Protein AF-A0A6P0N7H5-F1 (afdb_monomer)

Sequence (181 aa):
LQPANLQPANLQPANLQPANLQPANLQPANLQPANLQPANLHGNLSKTFLVVDDSITERQNLSLILERNGNQVVQAKDGLEAIELLRKSHGVDLIICDLEMPRLNGLELLSLSHQEPALADIPIIMLTSRSQKKYKQLATELGAMAYLTKPYLDEEILATITNVLRMKDELYIAKGIGSRE

Mean predicted aligned error: 12.67 Å

Structure (mmCIF, N/CA/C/O backbone):
data_AF-A0A6P0N7H5-F1
#
_entry.id   AF-A0A6P0N7H5-F1
#
loop_
_atom_site.group_PDB
_atom_site.id
_atom_site.type_symbol
_atom_site.label_atom_id
_atom_site.label_alt_id
_atom_site.label_comp_id
_atom_site.label_asym_id
_atom_site.label_entity_id
_atom_site.label_seq_id
_atom_site.pdbx_PDB_ins_code
_atom_site.Cartn_x
_atom_site.Cartn_y
_atom_site.Cartn_z
_atom_site.occupancy
_atom_site.B_iso_or_equiv
_atom_site.auth_seq_id
_atom_site.auth_comp_id
_atom_site.auth_asym_id
_atom_site.auth_atom_id
_atom_site.pdbx_PDB_model_num
ATOM 1 N N . LEU A 1 1 ? 79.082 -43.792 -39.593 1.00 56.81 1 LEU A N 1
ATOM 2 C 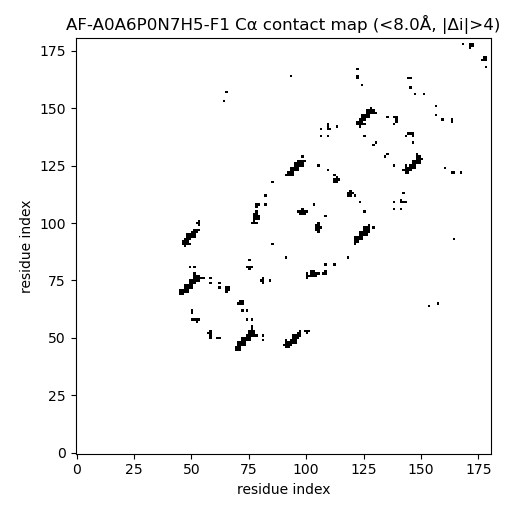CA . LEU A 1 1 ? 78.748 -42.763 -38.583 1.00 56.81 1 LEU A CA 1
ATOM 3 C C . LEU A 1 1 ? 77.888 -43.445 -37.523 1.00 56.81 1 LEU A C 1
ATOM 5 O O . LEU A 1 1 ? 76.824 -43.935 -37.873 1.00 56.81 1 LEU A O 1
ATOM 9 N N . GLN A 1 2 ? 78.402 -43.623 -36.303 1.00 56.12 2 GLN A N 1
ATOM 10 C CA . GLN A 1 2 ? 77.686 -44.296 -35.206 1.00 56.12 2 GLN A CA 1
ATOM 11 C C . GLN A 1 2 ? 76.692 -43.323 -34.542 1.00 56.12 2 GLN A C 1
ATOM 13 O O . GLN A 1 2 ? 77.028 -42.144 -34.420 1.00 56.12 2 GLN A O 1
ATOM 18 N N . PRO A 1 3 ? 75.493 -43.764 -34.116 1.00 58.50 3 PRO A N 1
ATOM 19 C CA . PRO A 1 3 ? 74.550 -42.895 -33.420 1.00 58.50 3 PRO A CA 1
ATOM 20 C C . PRO A 1 3 ? 74.984 -42.656 -31.965 1.00 58.50 3 PRO A C 1
ATOM 22 O O . PRO A 1 3 ? 75.425 -43.573 -31.273 1.00 58.50 3 PRO A O 1
ATOM 25 N N . ALA A 1 4 ? 74.860 -41.406 -31.513 1.00 59.88 4 ALA A N 1
ATOM 26 C CA . ALA A 1 4 ? 75.171 -40.990 -30.151 1.00 59.88 4 ALA A CA 1
ATOM 27 C C . ALA A 1 4 ? 74.158 -41.574 -29.152 1.00 59.88 4 ALA A C 1
ATOM 29 O O . ALA A 1 4 ? 72.948 -41.408 -29.300 1.00 59.88 4 ALA A O 1
ATOM 30 N N . ASN A 1 5 ? 74.677 -42.248 -28.128 1.00 54.34 5 ASN A N 1
ATOM 31 C CA . ASN A 1 5 ? 73.918 -42.806 -27.017 1.00 54.34 5 ASN A CA 1
ATOM 32 C C . ASN A 1 5 ? 73.706 -41.709 -25.957 1.00 54.34 5 ASN A C 1
ATOM 34 O O . ASN A 1 5 ? 74.647 -41.352 -25.250 1.00 54.34 5 ASN A O 1
ATOM 38 N N . LEU A 1 6 ? 72.501 -41.141 -25.871 1.00 63.38 6 LEU A N 1
ATOM 39 C CA . LEU A 1 6 ? 72.141 -40.166 -24.837 1.00 63.38 6 LEU A CA 1
ATOM 40 C C . LEU A 1 6 ? 71.418 -40.896 -23.701 1.00 63.38 6 LEU A C 1
ATOM 42 O O . LEU A 1 6 ? 70.299 -41.372 -23.877 1.00 63.38 6 LEU A O 1
ATOM 46 N N . GLN A 1 7 ? 72.060 -40.996 -22.536 1.00 67.56 7 GLN A N 1
ATOM 47 C CA . GLN A 1 7 ? 71.407 -41.500 -21.328 1.00 67.56 7 GLN A CA 1
ATOM 48 C C . GLN A 1 7 ? 70.478 -40.422 -20.738 1.00 67.56 7 GLN A C 1
ATOM 50 O O . GLN A 1 7 ? 70.854 -39.247 -20.722 1.00 67.56 7 GLN A O 1
ATOM 55 N N . PRO A 1 8 ? 69.283 -40.781 -20.237 1.00 63.47 8 PRO A N 1
ATOM 56 C CA . PRO A 1 8 ? 68.378 -39.817 -19.623 1.00 63.47 8 PRO A CA 1
ATOM 57 C C . PRO A 1 8 ? 68.918 -39.329 -18.271 1.00 63.47 8 PRO A C 1
ATOM 59 O O . PRO A 1 8 ? 69.408 -40.112 -17.457 1.00 63.47 8 PRO A O 1
ATOM 62 N N . ALA A 1 9 ? 68.810 -38.021 -18.027 1.00 63.56 9 ALA A N 1
ATOM 63 C CA . ALA A 1 9 ? 69.182 -37.401 -16.761 1.00 63.56 9 ALA A CA 1
ATOM 64 C C . ALA A 1 9 ? 68.201 -37.801 -15.646 1.00 63.56 9 ALA A C 1
ATOM 66 O O . ALA A 1 9 ? 66.985 -37.680 -15.791 1.00 63.56 9 ALA A O 1
ATOM 67 N N . ASN A 1 10 ? 68.745 -38.258 -14.519 1.00 57.75 10 ASN A N 1
ATOM 68 C CA . ASN A 1 10 ? 67.989 -38.612 -13.324 1.00 57.75 10 ASN A CA 1
ATOM 69 C C . ASN A 1 10 ? 67.642 -37.335 -12.536 1.00 57.75 10 ASN A C 1
ATOM 71 O O . ASN A 1 10 ? 68.510 -36.763 -11.878 1.00 57.75 10 ASN A O 1
ATOM 75 N N . LEU A 1 11 ? 66.396 -36.862 -12.621 1.00 63.56 11 LEU A N 1
ATOM 76 C CA . LEU A 1 11 ? 65.914 -35.715 -11.847 1.00 63.56 11 LEU A CA 1
ATOM 77 C C . LEU A 1 11 ? 65.260 -36.215 -10.555 1.00 63.56 11 LEU A C 1
ATOM 79 O O . LEU A 1 11 ? 64.204 -36.845 -10.591 1.00 63.56 11 LEU A O 1
ATOM 83 N N . GLN A 1 12 ? 65.881 -35.936 -9.409 1.00 67.75 12 GLN A N 1
ATOM 84 C CA . GLN A 1 12 ? 65.255 -36.186 -8.111 1.00 67.75 12 GLN A CA 1
ATOM 85 C C . GLN A 1 12 ? 64.177 -35.122 -7.833 1.00 67.75 12 GLN A C 1
ATOM 87 O O . GLN A 1 12 ? 64.411 -33.942 -8.105 1.00 67.75 12 GLN A O 1
ATOM 92 N N . PRO A 1 13 ? 63.005 -35.496 -7.288 1.00 64.56 13 PRO A N 1
ATOM 93 C CA . PRO A 1 13 ? 61.969 -34.531 -6.948 1.00 64.56 13 PRO A CA 1
ATOM 94 C C . PRO A 1 13 ? 62.427 -33.624 -5.798 1.00 64.56 13 PRO A C 1
ATOM 96 O O . PRO A 1 13 ? 62.955 -34.089 -4.787 1.00 64.56 13 PRO A O 1
ATOM 99 N N . ALA A 1 14 ? 62.213 -32.317 -5.955 1.00 65.06 14 ALA A N 1
ATOM 100 C CA . ALA A 1 14 ? 62.490 -31.334 -4.917 1.00 65.06 14 ALA A CA 1
ATOM 101 C C . ALA A 1 14 ? 61.537 -31.533 -3.727 1.00 65.06 14 ALA A C 1
ATOM 103 O O . ALA A 1 14 ? 60.316 -31.550 -3.884 1.00 65.06 14 ALA A O 1
ATOM 104 N N . ASN A 1 15 ? 62.105 -31.671 -2.530 1.00 59.47 15 ASN A N 1
ATOM 105 C CA . ASN A 1 15 ? 61.357 -31.788 -1.284 1.00 59.47 15 ASN A CA 1
ATOM 106 C C . ASN A 1 15 ? 60.857 -30.399 -0.848 1.00 59.47 15 ASN A C 1
ATOM 108 O O . ASN A 1 15 ? 61.619 -29.616 -0.281 1.00 59.47 15 ASN A O 1
ATOM 112 N N . LEU A 1 16 ? 59.596 -30.073 -1.139 1.00 62.84 16 LEU A N 1
ATOM 113 C CA . LEU A 1 16 ? 58.964 -28.828 -0.698 1.00 62.84 16 LEU A CA 1
ATOM 114 C C . LEU A 1 16 ? 58.241 -29.071 0.630 1.00 62.84 16 LEU A C 1
ATOM 116 O O . LEU A 1 16 ? 57.227 -29.765 0.675 1.00 62.84 16 LEU A O 1
ATOM 120 N N . GLN A 1 17 ? 58.759 -28.500 1.719 1.00 68.62 17 GLN A N 1
ATOM 121 C CA . GLN A 1 17 ? 58.051 -28.497 2.999 1.00 68.62 17 GLN A CA 1
ATOM 122 C C . GLN A 1 17 ? 56.881 -27.496 2.951 1.00 68.62 17 GLN A C 1
ATOM 124 O O . GLN A 1 17 ? 57.055 -26.391 2.429 1.00 68.62 17 GLN A O 1
ATOM 129 N N . PRO A 1 18 ? 55.695 -27.839 3.484 1.00 65.25 18 PRO A N 1
ATOM 130 C CA . PRO A 1 18 ? 54.567 -26.918 3.513 1.00 65.25 18 PRO A CA 1
ATOM 131 C C . PRO A 1 18 ? 54.855 -25.725 4.432 1.00 65.25 18 PRO A C 1
ATOM 133 O O . PRO A 1 18 ? 55.341 -25.882 5.553 1.00 65.25 18 PRO A O 1
ATOM 136 N N . ALA A 1 19 ? 54.541 -24.523 3.949 1.00 64.81 19 ALA A N 1
ATOM 137 C CA . ALA A 1 19 ? 54.655 -23.298 4.727 1.00 64.81 19 ALA A CA 1
ATOM 138 C C . ALA A 1 19 ? 53.664 -23.319 5.903 1.00 64.81 19 ALA A C 1
ATOM 140 O O . ALA A 1 19 ? 52.464 -23.521 5.720 1.00 64.81 19 ALA A O 1
ATOM 141 N N . ASN A 1 20 ? 54.175 -23.096 7.113 1.00 59.53 20 ASN A N 1
ATOM 142 C CA . ASN A 1 20 ? 53.374 -23.012 8.328 1.00 59.53 20 ASN A CA 1
ATOM 143 C C . ASN A 1 20 ? 52.672 -21.644 8.399 1.00 59.53 20 ASN A C 1
ATOM 145 O O . ASN A 1 20 ? 53.273 -20.659 8.827 1.00 59.53 20 ASN A O 1
ATOM 149 N N . LEU A 1 21 ? 51.419 -21.568 7.948 1.00 62.16 21 LEU A N 1
ATOM 150 C CA . LEU A 1 21 ? 50.598 -20.361 8.055 1.00 62.16 21 LEU A CA 1
ATOM 151 C C . LEU A 1 21 ? 49.847 -20.378 9.391 1.00 62.16 21 LEU A C 1
ATOM 153 O O . LEU A 1 21 ? 48.916 -21.159 9.580 1.00 62.16 21 LEU A O 1
ATOM 157 N N . GLN A 1 22 ? 50.252 -19.518 10.327 1.00 69.38 22 GLN A N 1
ATOM 158 C CA . GLN A 1 22 ? 49.500 -19.313 11.565 1.00 69.38 22 GLN A CA 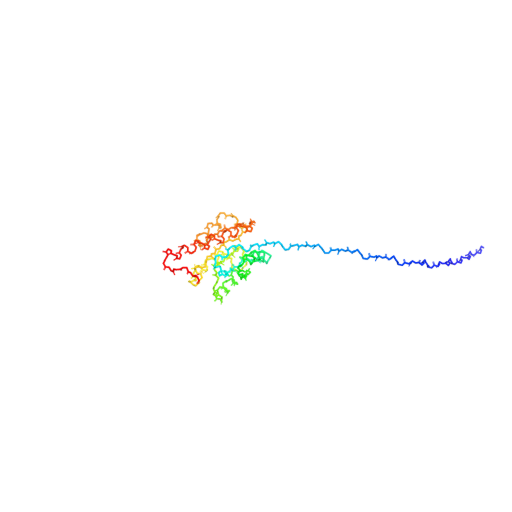1
ATOM 159 C C . GLN A 1 22 ? 48.214 -18.514 11.277 1.00 69.38 22 GLN A C 1
ATOM 161 O O . GLN A 1 22 ? 48.266 -17.549 10.510 1.00 69.38 22 GLN A O 1
ATOM 166 N N . PRO A 1 23 ? 47.062 -18.865 11.882 1.00 64.12 23 PRO A N 1
ATOM 167 C CA . PRO A 1 23 ? 45.832 -18.097 11.720 1.00 64.12 23 PRO A CA 1
ATOM 168 C C . PRO A 1 23 ? 45.991 -16.685 12.290 1.00 64.12 23 PRO A C 1
ATOM 170 O O . PRO A 1 23 ? 46.454 -16.510 13.418 1.00 64.12 23 PRO A O 1
ATOM 173 N N . ALA A 1 24 ? 45.567 -15.674 11.531 1.00 64.19 24 ALA A N 1
ATOM 174 C CA . ALA A 1 24 ? 45.459 -14.315 12.043 1.00 64.19 24 ALA A CA 1
ATOM 175 C C . ALA A 1 24 ? 44.397 -14.271 13.154 1.00 64.19 24 ALA A C 1
ATOM 177 O O . ALA A 1 24 ? 43.237 -14.621 12.935 1.00 64.19 24 ALA A O 1
ATOM 178 N N . ASN A 1 25 ? 44.798 -13.846 14.352 1.00 55.97 25 ASN A N 1
ATOM 179 C CA . ASN A 1 25 ? 43.898 -13.666 15.485 1.00 55.97 25 ASN A CA 1
ATOM 180 C C . ASN A 1 25 ? 43.060 -12.392 15.283 1.00 55.97 25 ASN A C 1
ATOM 182 O O . ASN A 1 25 ? 43.474 -11.300 15.674 1.00 55.97 25 ASN A O 1
ATOM 186 N N . LEU A 1 26 ? 41.906 -12.517 14.628 1.00 61.44 26 LEU A N 1
ATOM 187 C CA . LEU A 1 26 ? 40.952 -11.422 14.474 1.00 61.44 26 LEU A CA 1
ATOM 188 C C . LEU A 1 26 ? 40.074 -11.358 15.727 1.00 61.44 26 LEU A C 1
ATOM 190 O O . LEU A 1 26 ? 39.200 -12.201 15.928 1.00 61.44 26 LEU A O 1
ATOM 194 N N . GLN A 1 27 ? 40.315 -10.367 16.585 1.00 68.19 27 GLN A N 1
ATOM 195 C CA . GLN A 1 27 ? 39.417 -10.091 17.704 1.00 68.19 27 GLN A CA 1
ATOM 196 C C . GLN A 1 27 ? 38.055 -9.615 17.164 1.00 68.19 27 GLN A C 1
ATOM 198 O O . GLN A 1 27 ? 38.030 -8.798 16.239 1.00 68.19 27 GLN A O 1
ATOM 203 N N . PRO A 1 28 ? 36.922 -10.085 17.718 1.00 62.25 28 PRO A N 1
ATOM 204 C CA . PRO A 1 28 ? 35.616 -9.585 17.320 1.00 62.25 28 PRO A CA 1
ATOM 205 C C . PRO A 1 28 ? 35.520 -8.090 17.632 1.00 62.25 28 PRO A C 1
ATOM 207 O O . PRO A 1 28 ? 35.807 -7.661 18.751 1.00 62.25 28 PRO A O 1
ATOM 210 N N . ALA A 1 29 ? 35.100 -7.295 16.648 1.00 60.50 29 ALA A N 1
ATOM 211 C CA . ALA A 1 29 ? 34.763 -5.900 16.878 1.00 60.50 29 ALA A CA 1
ATOM 212 C C . ALA A 1 29 ? 33.614 -5.840 17.896 1.00 60.50 29 ALA A C 1
ATOM 214 O O . ALA A 1 29 ? 32.537 -6.390 17.664 1.00 60.50 29 ALA A O 1
ATOM 215 N N . ASN A 1 30 ? 33.856 -5.192 19.035 1.00 52.84 30 ASN A N 1
ATOM 216 C CA . ASN A 1 30 ? 32.842 -4.957 20.054 1.00 52.84 30 ASN A CA 1
ATOM 217 C C . ASN A 1 30 ? 31.862 -3.889 19.548 1.00 52.84 30 ASN A C 1
ATOM 219 O O . ASN A 1 30 ? 32.025 -2.699 19.818 1.00 52.84 30 ASN A O 1
ATOM 223 N N . LEU A 1 31 ? 30.880 -4.306 18.752 1.00 60.59 31 LEU A N 1
ATOM 224 C CA . LEU A 1 31 ? 29.774 -3.452 18.343 1.00 60.59 31 LEU A CA 1
ATOM 225 C C . LEU A 1 31 ? 28.822 -3.331 19.534 1.00 60.59 31 LEU A C 1
ATOM 227 O O . LEU A 1 31 ? 28.031 -4.233 19.807 1.00 60.59 31 LEU A O 1
ATOM 231 N N . GLN A 1 32 ? 28.926 -2.226 20.273 1.00 61.16 32 GLN A N 1
ATOM 232 C CA . GLN A 1 32 ? 27.915 -1.880 21.265 1.00 61.16 32 GLN A CA 1
ATOM 233 C C . GLN A 1 32 ? 26.561 -1.747 20.548 1.00 61.16 32 GLN A C 1
ATOM 235 O O . GLN A 1 32 ? 26.505 -1.089 19.504 1.00 61.16 32 GLN A O 1
ATOM 240 N N . PRO A 1 33 ? 25.472 -2.344 21.066 1.00 58.69 33 PRO A N 1
ATOM 241 C CA . PRO A 1 33 ? 24.147 -2.103 20.521 1.00 58.69 33 PRO A CA 1
ATOM 242 C C . PRO A 1 33 ? 23.880 -0.600 20.554 1.00 58.69 33 PRO A C 1
ATOM 244 O O . PRO A 1 33 ? 23.996 0.027 21.610 1.00 58.69 33 PRO A O 1
ATOM 247 N N . ALA A 1 34 ? 23.545 -0.014 19.404 1.00 56.28 34 ALA A N 1
ATOM 248 C CA . ALA A 1 34 ? 23.022 1.341 19.377 1.00 56.28 34 ALA A CA 1
ATOM 249 C C . ALA A 1 34 ? 21.805 1.374 20.309 1.00 56.28 34 ALA A C 1
ATOM 251 O O . ALA A 1 34 ? 20.861 0.602 20.133 1.00 56.28 34 ALA A O 1
ATOM 252 N N . ASN A 1 35 ? 21.864 2.220 21.336 1.00 46.19 35 ASN A N 1
ATOM 253 C CA . ASN A 1 35 ? 20.777 2.423 22.281 1.00 46.19 35 ASN A CA 1
ATOM 254 C C . ASN A 1 35 ? 19.635 3.148 21.556 1.00 46.19 35 ASN A C 1
ATOM 256 O O . ASN A 1 35 ? 19.517 4.371 21.627 1.00 46.19 35 ASN A O 1
ATOM 260 N N . LEU A 1 36 ? 18.842 2.398 20.794 1.00 59.22 36 LEU A N 1
ATOM 261 C CA . LEU A 1 36 ? 17.595 2.880 20.224 1.00 59.22 36 LEU A CA 1
ATOM 262 C C . LEU A 1 36 ? 16.615 3.012 21.387 1.00 59.22 36 LEU A C 1
ATOM 264 O O . LEU A 1 36 ? 16.011 2.034 21.825 1.00 59.22 36 LEU A O 1
ATOM 268 N N . GLN A 1 37 ? 16.512 4.220 21.937 1.00 52.12 37 GLN A N 1
ATOM 269 C CA . GLN A 1 37 ? 15.445 4.530 22.877 1.00 52.12 37 GLN A CA 1
ATOM 270 C C . GLN A 1 37 ? 14.109 4.278 22.163 1.00 52.12 37 GLN A C 1
ATOM 272 O O . GLN A 1 37 ? 13.929 4.790 21.054 1.00 52.12 37 GLN A O 1
ATOM 277 N N . PRO A 1 38 ? 13.178 3.497 22.740 1.00 49.81 38 PRO A N 1
ATOM 278 C CA . PRO A 1 38 ? 11.852 3.371 22.163 1.00 49.81 38 PRO A CA 1
ATOM 279 C C . PRO A 1 38 ? 11.226 4.765 22.147 1.00 49.81 38 PRO A C 1
ATOM 281 O O . PRO A 1 38 ? 11.051 5.389 23.195 1.00 49.81 38 PRO A O 1
ATOM 284 N N . ALA A 1 39 ? 10.940 5.276 20.949 1.00 51.62 39 ALA A N 1
ATOM 285 C CA . ALA A 1 39 ? 10.169 6.497 20.794 1.00 51.62 39 ALA A CA 1
ATOM 286 C C . ALA A 1 39 ? 8.861 6.322 21.574 1.00 51.62 39 ALA A C 1
ATOM 288 O O . ALA A 1 39 ? 8.176 5.315 21.409 1.00 51.62 39 ALA A O 1
ATOM 289 N N . ASN A 1 40 ? 8.579 7.270 22.469 1.00 39.59 40 ASN A N 1
ATOM 290 C CA . ASN A 1 40 ? 7.454 7.270 23.401 1.00 39.59 40 ASN A CA 1
ATOM 291 C C . ASN A 1 40 ? 6.160 6.721 22.773 1.00 39.59 40 ASN A C 1
ATOM 293 O O . ASN A 1 40 ? 5.451 7.429 22.058 1.00 39.59 40 ASN A O 1
ATOM 297 N N . LEU A 1 41 ? 5.848 5.461 23.087 1.00 49.41 41 LEU A N 1
ATOM 298 C CA . LEU A 1 41 ? 4.605 4.791 22.728 1.00 49.41 41 LEU A CA 1
ATOM 299 C C . LEU A 1 41 ? 3.491 5.318 23.635 1.00 49.41 41 LEU A C 1
ATOM 301 O O . LEU A 1 41 ? 3.179 4.730 24.670 1.00 49.41 41 LEU A O 1
ATOM 305 N N . HIS A 1 42 ? 2.869 6.426 23.244 1.00 41.78 42 HIS A N 1
ATOM 306 C CA . HIS A 1 42 ? 1.518 6.718 23.707 1.00 41.78 42 HIS A CA 1
ATOM 307 C C . HIS A 1 42 ? 0.579 5.669 23.080 1.00 41.78 42 HIS A C 1
ATOM 309 O O . HIS A 1 42 ? 0.130 5.831 21.954 1.00 41.78 42 HIS A O 1
ATOM 315 N N . GLY A 1 43 ? 0.364 4.549 23.781 1.00 44.34 43 GLY A N 1
ATOM 316 C CA . GLY A 1 43 ? -0.770 3.633 23.577 1.00 44.34 43 GLY A CA 1
ATOM 317 C C . GLY A 1 43 ? -0.897 2.914 22.225 1.00 44.34 43 GLY A C 1
ATOM 318 O O . GLY A 1 43 ? -2.015 2.636 21.808 1.00 44.34 43 GLY A O 1
ATOM 319 N N . ASN A 1 44 ? 0.194 2.621 21.512 1.00 50.06 44 ASN A N 1
ATOM 320 C CA . ASN A 1 44 ? 0.093 2.168 20.121 1.00 50.06 44 ASN A CA 1
ATOM 321 C C . ASN A 1 44 ? -0.243 0.665 20.004 1.00 50.06 44 ASN A C 1
ATOM 323 O O . ASN A 1 44 ? 0.641 -0.191 20.081 1.00 50.06 44 ASN A O 1
ATOM 327 N N . LEU A 1 45 ? -1.520 0.338 19.804 1.00 62.34 45 LEU A N 1
ATOM 328 C CA . LEU A 1 45 ? -1.917 -0.930 19.188 1.00 62.34 45 LEU A CA 1
ATOM 329 C C . LEU A 1 45 ? -1.220 -1.036 17.824 1.00 62.34 45 LEU A C 1
ATOM 331 O O . LEU A 1 45 ? -1.320 -0.117 17.014 1.00 62.34 45 LEU A O 1
ATOM 335 N N . SER A 1 46 ? -0.509 -2.137 17.564 1.00 83.88 46 SER A N 1
ATOM 336 C CA . SER A 1 46 ? 0.160 -2.352 16.275 1.00 83.88 46 SER A CA 1
ATOM 337 C C . SER A 1 46 ? -0.848 -2.209 15.128 1.00 83.88 46 SER A C 1
ATOM 339 O O . SER A 1 46 ? -1.808 -2.982 15.073 1.00 83.88 46 SER A O 1
ATOM 341 N N . LYS A 1 47 ? -0.631 -1.250 14.223 1.00 93.94 47 LYS A N 1
ATOM 342 C CA . LYS A 1 47 ? -1.464 -1.070 13.028 1.00 93.94 47 LYS A CA 1
ATOM 343 C C . LYS A 1 47 ? -1.108 -2.107 11.970 1.00 93.94 4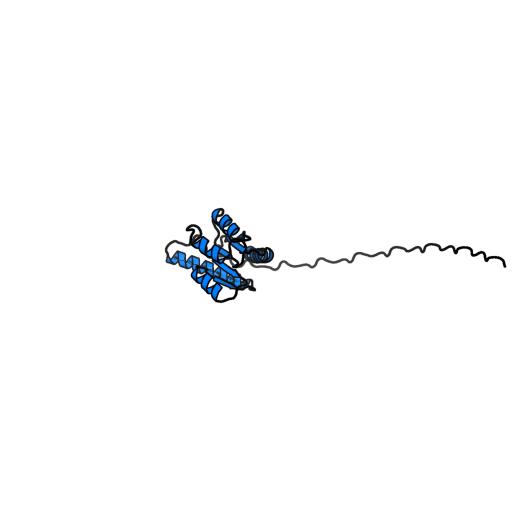7 LYS A C 1
ATOM 345 O O . LYS A 1 47 ? 0.047 -2.526 11.882 1.00 93.94 47 LYS A O 1
ATOM 350 N N . THR A 1 48 ? -2.084 -2.510 11.165 1.00 96.25 48 THR A N 1
ATOM 351 C CA . THR A 1 48 ? -1.890 -3.454 10.058 1.00 96.25 48 THR A CA 1
ATOM 352 C C . THR A 1 48 ? -1.983 -2.729 8.725 1.00 96.25 48 THR A C 1
ATOM 354 O O . THR A 1 48 ? -3.027 -2.178 8.378 1.00 96.25 48 THR A O 1
ATOM 357 N N . PHE A 1 49 ? -0.905 -2.751 7.947 1.00 97.75 49 PHE A N 1
ATOM 358 C CA . PHE A 1 49 ? -0.840 -2.131 6.627 1.00 97.75 49 PHE A CA 1
ATOM 359 C C . PHE A 1 49 ? -0.833 -3.186 5.526 1.00 97.75 49 PHE A C 1
ATOM 361 O O . PHE A 1 49 ? -0.171 -4.214 5.647 1.00 97.75 49 PHE A O 1
ATOM 368 N N . LEU A 1 50 ? -1.548 -2.922 4.435 1.00 98.44 50 LEU A N 1
ATOM 369 C CA . LEU A 1 50 ? -1.477 -3.729 3.221 1.00 98.44 50 LEU A CA 1
ATOM 370 C C . LEU A 1 50 ? -0.590 -3.021 2.195 1.00 98.44 50 LEU A C 1
ATOM 372 O O . LEU A 1 50 ? -0.928 -1.930 1.740 1.00 98.44 50 LEU A O 1
ATOM 376 N N . VAL A 1 51 ? 0.519 -3.651 1.815 1.00 98.69 51 VAL A N 1
ATOM 377 C CA . VAL A 1 51 ? 1.405 -3.172 0.749 1.00 98.69 51 VAL A CA 1
ATOM 378 C C . VAL A 1 51 ? 1.114 -3.939 -0.536 1.00 98.69 51 VAL A C 1
ATOM 380 O O . VAL A 1 51 ? 1.236 -5.166 -0.573 1.00 98.69 51 VAL A O 1
ATOM 383 N N . VAL A 1 52 ? 0.754 -3.210 -1.591 1.00 98.75 52 VAL A N 1
ATOM 384 C CA . VAL A 1 52 ? 0.392 -3.755 -2.903 1.00 98.75 52 VAL A CA 1
ATOM 385 C C . VAL A 1 52 ? 1.339 -3.198 -3.958 1.00 98.75 52 VAL A C 1
ATOM 387 O O . VAL A 1 52 ? 1.318 -2.005 -4.241 1.00 98.75 52 VAL A O 1
ATOM 390 N N . ASP A 1 53 ? 2.192 -4.049 -4.513 1.00 98.56 53 ASP A N 1
ATOM 391 C CA . ASP A 1 53 ? 3.202 -3.666 -5.509 1.00 98.56 53 ASP A CA 1
ATOM 392 C C . ASP A 1 53 ? 3.627 -4.931 -6.268 1.00 98.56 53 ASP A C 1
ATOM 394 O O . ASP A 1 53 ? 3.750 -5.984 -5.640 1.00 98.56 53 ASP A O 1
ATOM 398 N N . ASP A 1 54 ? 3.825 -4.888 -7.585 1.00 98.25 54 ASP A N 1
ATOM 399 C CA . ASP A 1 54 ? 4.193 -6.068 -8.381 1.00 98.25 54 ASP A CA 1
ATOM 400 C C . ASP A 1 54 ? 5.693 -6.399 -8.312 1.00 98.25 54 ASP A C 1
ATOM 402 O O . ASP A 1 54 ? 6.090 -7.564 -8.457 1.00 98.25 54 ASP A O 1
ATOM 406 N N . SER A 1 55 ? 6.524 -5.416 -7.964 1.00 98.25 55 SER A N 1
ATOM 407 C CA . SER A 1 55 ? 7.940 -5.591 -7.683 1.00 98.25 55 SER A CA 1
ATOM 408 C C . SER A 1 55 ? 8.146 -6.215 -6.306 1.00 98.25 55 SER A C 1
ATOM 410 O O . SER A 1 55 ? 7.960 -5.597 -5.258 1.00 98.25 55 SER A O 1
ATOM 412 N N . ILE A 1 56 ? 8.619 -7.465 -6.291 1.00 97.94 56 ILE A N 1
ATOM 413 C CA . ILE A 1 56 ? 8.942 -8.189 -5.050 1.00 97.94 56 ILE A CA 1
ATOM 414 C C . ILE A 1 56 ? 9.932 -7.388 -4.193 1.00 97.94 56 ILE A C 1
ATOM 416 O O . ILE A 1 56 ? 9.764 -7.303 -2.979 1.00 97.94 56 ILE A O 1
ATOM 420 N N . THR A 1 57 ? 10.948 -6.789 -4.819 1.00 98.00 57 THR A N 1
ATOM 421 C CA . THR A 1 57 ? 11.991 -6.035 -4.117 1.00 98.00 57 THR A CA 1
ATOM 422 C C . THR A 1 57 ? 11.444 -4.759 -3.482 1.00 98.00 57 THR A C 1
ATOM 424 O O . THR A 1 57 ? 11.736 -4.500 -2.316 1.00 98.00 57 THR A O 1
ATOM 427 N N . GLU A 1 58 ? 10.631 -3.979 -4.202 1.00 97.69 58 GLU A N 1
ATOM 428 C CA . GLU A 1 58 ? 10.049 -2.746 -3.649 1.00 97.69 58 GLU A CA 1
ATOM 429 C C . GLU A 1 58 ? 9.030 -3.059 -2.550 1.00 97.69 58 GLU A C 1
ATOM 431 O O . GLU A 1 58 ? 9.079 -2.457 -1.474 1.00 97.69 58 GLU A O 1
ATOM 436 N N . ARG A 1 59 ? 8.187 -4.079 -2.766 1.00 98.38 59 ARG A N 1
ATOM 437 C CA . ARG A 1 59 ? 7.224 -4.565 -1.772 1.00 98.38 59 ARG A CA 1
ATOM 438 C C . ARG A 1 59 ? 7.901 -4.995 -0.470 1.00 98.38 59 ARG A C 1
ATOM 440 O O . ARG A 1 59 ? 7.457 -4.606 0.611 1.00 98.38 59 ARG A O 1
ATOM 447 N N . GLN A 1 60 ? 8.992 -5.760 -0.556 1.00 98.31 60 GLN A N 1
ATOM 448 C CA . GLN A 1 60 ? 9.761 -6.202 0.613 1.00 98.31 60 GLN A CA 1
ATOM 449 C C . GLN A 1 60 ? 10.473 -5.044 1.314 1.00 98.31 60 GLN A C 1
ATOM 451 O O . GLN A 1 60 ? 10.463 -4.986 2.542 1.00 98.31 60 GLN A O 1
ATOM 456 N N . ASN A 1 61 ? 11.062 -4.115 0.556 1.00 98.00 61 ASN A N 1
ATOM 457 C CA . ASN A 1 61 ? 11.736 -2.953 1.128 1.00 98.00 61 ASN A CA 1
ATOM 458 C C . ASN A 1 61 ? 10.763 -2.083 1.935 1.00 98.00 61 ASN A C 1
ATOM 460 O O . ASN A 1 61 ? 11.029 -1.771 3.094 1.00 98.00 61 ASN A O 1
ATOM 464 N N . LEU A 1 62 ? 9.607 -1.748 1.354 1.00 98.25 62 LEU A N 1
ATOM 465 C CA . LEU A 1 62 ? 8.582 -0.985 2.057 1.00 98.25 62 LEU A CA 1
ATOM 466 C C . LEU A 1 62 ? 8.058 -1.743 3.283 1.00 98.25 62 LEU A C 1
ATOM 468 O O . LEU A 1 62 ? 7.927 -1.148 4.349 1.00 98.25 62 LEU A O 1
ATOM 472 N N . SER A 1 63 ? 7.825 -3.053 3.168 1.00 98.12 63 SER A N 1
ATOM 473 C CA . SER A 1 63 ? 7.394 -3.870 4.311 1.00 98.12 63 SER A CA 1
ATOM 474 C C . SER A 1 63 ? 8.393 -3.791 5.468 1.00 98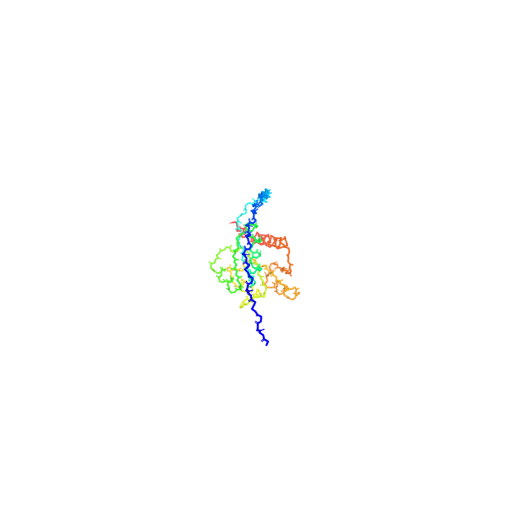.12 63 SER A C 1
ATOM 476 O O . SER A 1 63 ? 7.995 -3.515 6.596 1.00 98.12 63 SER A O 1
ATOM 478 N N . LEU A 1 64 ? 9.695 -3.911 5.185 1.00 98.00 64 LEU A N 1
ATOM 479 C CA . LEU A 1 64 ? 10.748 -3.821 6.199 1.00 98.00 64 LEU A CA 1
ATOM 480 C C . LEU A 1 64 ? 10.777 -2.453 6.897 1.00 98.00 64 LEU A C 1
ATOM 482 O O . LEU A 1 64 ? 10.968 -2.389 8.113 1.00 98.00 64 LEU A O 1
ATOM 486 N N . ILE A 1 65 ? 10.597 -1.362 6.146 1.00 97.19 65 ILE A N 1
ATOM 487 C CA . ILE A 1 65 ? 10.519 -0.006 6.709 1.00 97.19 65 ILE A CA 1
ATOM 488 C C . ILE A 1 65 ? 9.346 0.077 7.694 1.00 97.19 65 ILE A C 1
ATOM 490 O O . ILE A 1 65 ? 9.515 0.543 8.820 1.00 97.19 65 ILE A O 1
ATOM 494 N N . LEU A 1 66 ? 8.167 -0.411 7.307 1.00 97.06 66 LEU A N 1
ATOM 495 C CA . LEU A 1 66 ? 6.953 -0.331 8.122 1.00 97.06 66 LEU A CA 1
ATOM 496 C C . LEU A 1 66 ? 7.017 -1.234 9.364 1.00 97.06 66 LEU A C 1
ATOM 498 O O . LEU A 1 66 ? 6.650 -0.793 10.456 1.00 97.06 66 LEU A O 1
ATOM 502 N N . GLU A 1 67 ? 7.535 -2.455 9.223 1.00 96.56 67 GLU A N 1
ATOM 503 C CA . GLU A 1 67 ? 7.716 -3.418 10.318 1.00 96.56 67 GLU A CA 1
ATOM 504 C C . GLU A 1 67 ? 8.713 -2.912 11.367 1.00 96.56 67 GLU A C 1
ATOM 506 O O . GLU A 1 67 ? 8.448 -2.986 12.568 1.00 96.56 67 GLU A O 1
ATOM 511 N N . ARG A 1 68 ? 9.832 -2.309 10.940 1.00 95.31 68 ARG A N 1
ATOM 512 C CA . ARG A 1 68 ? 10.804 -1.671 11.852 1.00 95.31 68 ARG A CA 1
ATOM 513 C C . ARG A 1 68 ? 10.206 -0.524 12.664 1.00 95.31 68 ARG A C 1
ATOM 515 O O . ARG A 1 68 ? 10.725 -0.207 13.730 1.00 95.31 68 ARG A O 1
ATOM 522 N N . ASN A 1 69 ? 9.117 0.065 12.178 1.00 93.31 69 ASN A N 1
ATOM 523 C CA . ASN A 1 69 ? 8.355 1.104 12.864 1.00 93.31 69 ASN A CA 1
ATOM 524 C C . ASN A 1 69 ? 7.168 0.541 13.676 1.00 93.31 69 ASN A C 1
ATOM 526 O O . ASN A 1 69 ? 6.270 1.292 14.049 1.00 93.31 69 ASN A O 1
ATOM 530 N N . GLY A 1 70 ? 7.161 -0.766 13.972 1.00 93.19 70 GLY A N 1
ATOM 531 C CA . GLY A 1 70 ? 6.214 -1.396 14.899 1.00 93.19 70 GLY A CA 1
ATOM 532 C C . GLY A 1 70 ? 4.857 -1.773 14.297 1.00 93.19 70 GLY A C 1
ATOM 533 O O . GLY A 1 70 ? 3.917 -2.034 15.047 1.00 93.19 70 GLY A O 1
ATOM 534 N N . ASN A 1 71 ? 4.742 -1.800 12.967 1.00 95.06 71 ASN A N 1
ATOM 535 C CA . ASN A 1 71 ? 3.502 -2.139 12.264 1.00 95.06 71 ASN A CA 1
ATOM 536 C C . ASN A 1 71 ? 3.504 -3.597 11.794 1.00 95.06 71 ASN A C 1
ATOM 538 O O . ASN A 1 71 ? 4.554 -4.181 11.534 1.00 95.06 71 ASN A O 1
ATOM 542 N N . GLN A 1 72 ? 2.316 -4.172 11.637 1.00 95.94 72 GLN A N 1
ATOM 543 C CA . GLN A 1 72 ? 2.127 -5.429 10.923 1.00 95.94 72 GLN A CA 1
ATOM 544 C C . GLN A 1 72 ? 1.953 -5.136 9.434 1.00 95.94 72 GLN A C 1
ATOM 546 O O . GLN A 1 72 ? 1.275 -4.174 9.068 1.00 95.94 72 GLN A O 1
ATOM 551 N N . VAL A 1 73 ? 2.539 -5.965 8.569 1.00 97.06 73 VAL A N 1
ATOM 552 C CA . VAL A 1 73 ? 2.434 -5.785 7.120 1.00 97.06 73 VAL A CA 1
ATOM 553 C C . VAL A 1 73 ? 1.894 -7.041 6.457 1.00 97.06 73 VAL A C 1
ATOM 555 O O . VAL A 1 73 ? 2.443 -8.133 6.582 1.00 97.06 73 VAL A O 1
ATOM 558 N N . VAL A 1 74 ? 0.815 -6.864 5.705 1.00 97.88 74 VAL A N 1
ATOM 559 C CA . VAL A 1 74 ? 0.305 -7.834 4.741 1.00 97.88 74 VAL A CA 1
ATOM 560 C C . VAL A 1 74 ? 0.790 -7.401 3.360 1.00 97.88 74 VAL A C 1
ATOM 562 O O . VAL A 1 74 ? 0.789 -6.215 3.040 1.00 97.88 74 VAL A O 1
ATOM 565 N N . GLN A 1 75 ? 1.216 -8.351 2.533 1.00 98.38 75 GLN A N 1
ATOM 566 C CA . GLN A 1 75 ? 1.737 -8.073 1.196 1.00 98.38 75 GLN A CA 1
ATOM 567 C C . GLN A 1 75 ? 0.837 -8.686 0.125 1.00 98.38 75 GLN A C 1
ATOM 569 O O . GLN A 1 75 ? 0.390 -9.822 0.270 1.00 98.38 75 GLN A O 1
ATOM 574 N N . ALA A 1 76 ? 0.638 -7.957 -0.970 1.00 98.44 76 ALA A N 1
ATOM 575 C CA . ALA A 1 76 ? -0.028 -8.425 -2.179 1.00 98.44 76 ALA A CA 1
ATOM 576 C C . ALA A 1 76 ? 0.787 -8.029 -3.416 1.00 98.44 76 ALA A C 1
ATOM 578 O O . ALA A 1 76 ? 1.361 -6.943 -3.471 1.00 98.44 76 ALA A O 1
ATOM 579 N N . LYS A 1 77 ? 0.849 -8.906 -4.416 1.00 98.31 77 LYS A N 1
ATOM 580 C CA . LYS A 1 77 ? 1.618 -8.681 -5.649 1.00 98.31 77 LYS A CA 1
ATOM 581 C C . LYS A 1 77 ? 0.849 -7.976 -6.758 1.00 98.31 77 LYS A C 1
ATOM 583 O O . LYS A 1 77 ? 1.433 -7.615 -7.769 1.00 98.31 77 LYS A O 1
ATOM 588 N N . ASP A 1 78 ? -0.462 -7.872 -6.616 1.00 98.62 78 ASP A N 1
ATOM 589 C CA . ASP A 1 78 ? -1.342 -7.196 -7.556 1.00 98.62 78 ASP A CA 1
ATOM 590 C C . ASP A 1 78 ? -2.665 -6.850 -6.868 1.00 98.62 78 ASP A C 1
ATOM 592 O O . ASP A 1 78 ? -2.950 -7.302 -5.751 1.00 98.62 78 ASP A O 1
ATOM 596 N N . GLY A 1 79 ? -3.500 -6.058 -7.540 1.00 98.12 79 GLY A N 1
ATOM 597 C CA . GLY A 1 79 ? -4.778 -5.646 -6.980 1.00 98.12 79 GLY A CA 1
ATOM 598 C C . GLY A 1 79 ? -5.768 -6.802 -6.758 1.00 98.12 79 GLY A C 1
ATOM 599 O O . GLY A 1 79 ? -6.612 -6.708 -5.869 1.00 98.12 79 GLY A O 1
ATOM 600 N N . LEU A 1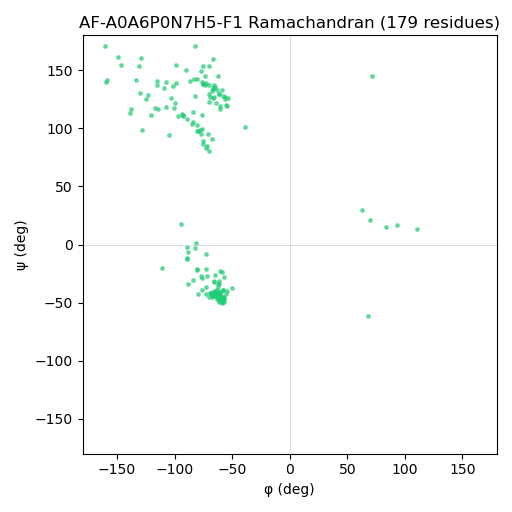 80 ? -5.685 -7.910 -7.508 1.00 97.94 80 LEU A N 1
ATOM 601 C CA . LEU A 1 80 ? -6.602 -9.039 -7.301 1.00 97.94 80 LEU A CA 1
ATOM 602 C C . LEU A 1 80 ? -6.272 -9.789 -6.009 1.00 97.94 80 LEU A C 1
ATOM 604 O O . LEU A 1 80 ? -7.185 -10.120 -5.254 1.00 97.94 80 LEU A O 1
ATOM 608 N N . GLU A 1 81 ? -4.987 -10.024 -5.738 1.00 98.12 81 GLU A N 1
ATOM 609 C CA . GLU A 1 81 ? -4.544 -10.586 -4.457 1.00 98.12 81 GLU A CA 1
ATOM 610 C C . GLU A 1 81 ? -4.881 -9.645 -3.291 1.00 98.12 81 GLU A C 1
ATOM 612 O O . GLU A 1 81 ? -5.348 -10.107 -2.251 1.00 98.12 81 GLU A O 1
ATOM 617 N N . ALA A 1 82 ? -4.740 -8.327 -3.479 1.00 98.06 82 ALA A N 1
ATOM 618 C CA . ALA A 1 82 ? -5.109 -7.340 -2.466 1.00 98.06 82 ALA A CA 1
ATOM 619 C C . ALA A 1 82 ? -6.593 -7.434 -2.076 1.00 98.06 82 ALA A C 1
ATOM 621 O O . ALA A 1 82 ? -6.907 -7.546 -0.894 1.00 98.06 82 ALA A O 1
ATOM 622 N N . ILE A 1 83 ? -7.507 -7.458 -3.052 1.00 96.44 83 ILE A N 1
ATOM 623 C CA . ILE A 1 83 ? -8.947 -7.615 -2.792 1.00 96.44 83 ILE A CA 1
ATOM 624 C C . ILE A 1 83 ? -9.256 -8.953 -2.112 1.00 96.44 83 ILE A C 1
ATOM 626 O O . ILE A 1 83 ? -10.071 -9.008 -1.190 1.00 96.44 83 ILE A O 1
ATOM 630 N N . GLU A 1 84 ? -8.615 -10.043 -2.538 1.00 95.69 84 GLU A N 1
ATOM 631 C CA . GLU A 1 84 ? -8.807 -11.352 -1.912 1.00 95.69 84 GLU A CA 1
ATOM 632 C C . GLU A 1 84 ? -8.399 -11.340 -0.432 1.00 95.69 84 GLU A C 1
ATOM 634 O O . GLU A 1 84 ? -9.131 -11.859 0.413 1.00 95.69 84 GLU A O 1
ATOM 639 N N . LEU A 1 85 ? -7.268 -10.711 -0.106 1.00 96.19 85 LEU A N 1
ATOM 640 C CA . LEU A 1 85 ? -6.789 -10.561 1.267 1.00 96.19 85 LEU A CA 1
ATOM 641 C C . LEU A 1 85 ? -7.702 -9.651 2.092 1.00 96.19 85 LEU A C 1
ATOM 643 O O . LEU A 1 85 ? -8.068 -10.022 3.203 1.00 96.19 85 LEU A O 1
ATOM 647 N N . LEU A 1 86 ? -8.129 -8.514 1.541 1.00 95.25 86 LEU A N 1
ATOM 648 C CA . LEU A 1 86 ? -9.032 -7.569 2.207 1.00 95.25 86 LEU A CA 1
ATOM 649 C C . LEU A 1 86 ? -10.394 -8.191 2.547 1.00 95.25 86 LEU A C 1
ATOM 651 O O . LEU A 1 86 ? -10.981 -7.882 3.581 1.00 95.25 86 LEU A O 1
ATOM 655 N N . ARG A 1 87 ? -10.895 -9.101 1.705 1.00 91.56 87 ARG A N 1
ATOM 656 C CA . ARG A 1 87 ? -12.149 -9.825 1.964 1.00 91.56 87 ARG A CA 1
ATOM 657 C C . ARG A 1 87 ? -12.000 -10.952 2.989 1.00 91.56 87 ARG A C 1
ATOM 659 O O . ARG A 1 87 ? -12.986 -11.307 3.630 1.00 91.56 87 ARG A O 1
ATOM 666 N N . LYS A 1 88 ? -10.806 -11.539 3.126 1.00 88.12 88 LYS A N 1
ATOM 667 C CA . LYS A 1 88 ? -10.524 -12.637 4.073 1.00 88.12 88 LYS A CA 1
ATOM 668 C C . LYS A 1 88 ? -10.101 -12.147 5.455 1.00 88.12 88 LYS A C 1
ATOM 670 O O . LYS A 1 88 ? -10.399 -12.806 6.447 1.00 88.12 88 LYS A O 1
ATOM 675 N N . SER A 1 89 ? -9.389 -11.029 5.509 1.00 71.62 89 SER A N 1
ATOM 676 C CA . SER A 1 89 ? -8.753 -10.514 6.715 1.00 71.62 89 SER A CA 1
ATOM 677 C C . SER A 1 89 ? -9.395 -9.194 7.115 1.00 71.62 89 SER A C 1
ATOM 679 O O . SER A 1 89 ? -9.304 -8.199 6.401 1.00 71.62 89 SER A O 1
ATOM 681 N N . HIS A 1 90 ? -10.024 -9.167 8.286 1.00 69.12 90 HIS A N 1
ATOM 682 C CA . HIS A 1 90 ? -10.492 -7.924 8.889 1.00 69.12 90 HIS A CA 1
ATOM 683 C C . HIS A 1 90 ? -9.339 -7.244 9.639 1.00 69.12 90 HIS A C 1
ATOM 685 O O . HIS A 1 90 ? -8.536 -7.925 10.272 1.00 69.12 90 HIS A O 1
ATOM 691 N N . GLY A 1 91 ? -9.272 -5.910 9.586 1.00 87.31 91 GLY A N 1
ATOM 692 C CA . GLY A 1 91 ? -8.338 -5.127 10.408 1.00 87.31 91 GLY A CA 1
ATOM 693 C C . GLY A 1 91 ? -7.186 -4.440 9.672 1.00 87.31 91 GLY A C 1
ATOM 694 O O . GLY A 1 91 ? -6.265 -3.984 10.334 1.00 87.31 91 GLY A O 1
ATOM 695 N N . VAL A 1 92 ? -7.215 -4.333 8.338 1.00 95.06 92 VAL A N 1
ATOM 696 C CA . VAL A 1 92 ? -6.272 -3.455 7.621 1.00 95.06 92 VAL A CA 1
ATOM 697 C C . VAL A 1 92 ? -6.622 -1.991 7.905 1.00 95.06 92 VAL A C 1
ATOM 699 O O . VAL A 1 92 ? -7.733 -1.537 7.629 1.00 95.06 92 VAL A O 1
ATOM 702 N N . ASP A 1 93 ? -5.661 -1.246 8.442 1.00 95.56 93 ASP A N 1
ATOM 703 C CA . ASP A 1 93 ? -5.811 0.162 8.810 1.00 95.56 93 ASP A CA 1
ATOM 704 C C . ASP A 1 93 ? -5.581 1.114 7.632 1.00 95.56 93 ASP A C 1
ATOM 706 O O . ASP A 1 93 ? -6.175 2.199 7.598 1.00 95.56 93 ASP A O 1
ATOM 710 N N . LEU A 1 94 ? -4.719 0.709 6.692 1.00 97.31 94 LEU A N 1
ATOM 711 C CA . LEU A 1 94 ? -4.222 1.511 5.573 1.00 97.31 94 LEU A CA 1
ATOM 712 C C . LEU A 1 94 ? -3.705 0.617 4.437 1.00 97.31 94 LEU A C 1
ATOM 714 O O . LEU A 1 94 ? -3.040 -0.390 4.688 1.00 97.31 94 LEU A O 1
ATOM 718 N N . ILE A 1 95 ? -3.955 1.025 3.193 1.00 98.50 95 ILE A N 1
ATOM 719 C CA . ILE A 1 95 ? -3.398 0.397 1.989 1.00 98.50 95 ILE A CA 1
ATOM 720 C C . ILE A 1 95 ? -2.360 1.337 1.370 1.00 98.50 95 ILE A C 1
ATOM 722 O O . ILE A 1 95 ? -2.613 2.531 1.206 1.00 98.50 95 ILE A O 1
ATOM 726 N N . ILE A 1 96 ? -1.205 0.798 0.991 1.00 98.75 96 ILE A N 1
ATOM 727 C CA . ILE A 1 96 ? -0.179 1.490 0.207 1.00 98.75 96 ILE A CA 1
ATOM 728 C C . ILE A 1 96 ? -0.042 0.729 -1.108 1.00 98.75 96 ILE A C 1
ATOM 730 O O . ILE A 1 96 ? 0.288 -0.455 -1.097 1.00 98.75 96 ILE A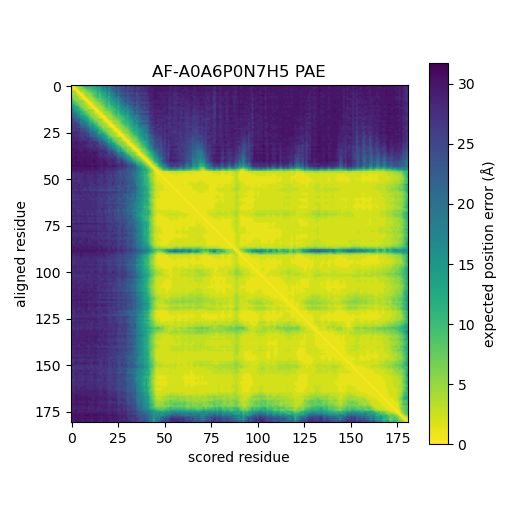 O 1
ATOM 734 N N . CYS A 1 97 ? -0.344 1.385 -2.224 1.00 98.69 97 CYS A N 1
A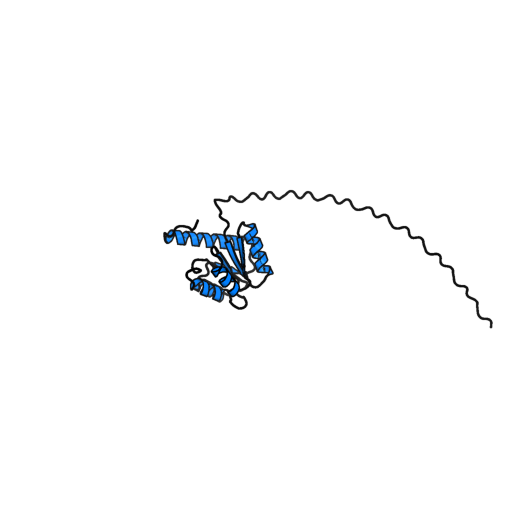TOM 735 C CA . CYS A 1 97 ? -0.547 0.719 -3.506 1.00 98.69 97 CYS A CA 1
ATOM 736 C C . CYS A 1 97 ? 0.272 1.367 -4.622 1.00 98.69 97 CYS A C 1
ATOM 738 O O . CYS A 1 97 ? 0.178 2.580 -4.835 1.00 98.69 97 CYS A O 1
ATOM 740 N N . ASP A 1 98 ? 1.012 0.566 -5.385 1.00 98.38 98 ASP A N 1
ATOM 741 C CA . ASP A 1 98 ? 1.534 1.011 -6.673 1.00 98.38 98 ASP A CA 1
ATOM 742 C C . ASP A 1 98 ? 0.408 1.157 -7.705 1.00 98.38 98 ASP A C 1
ATOM 744 O O . ASP A 1 98 ? -0.658 0.548 -7.614 1.00 98.38 98 ASP A O 1
ATOM 748 N N . LEU A 1 99 ? 0.622 2.028 -8.688 1.00 97.56 99 LEU A N 1
ATOM 749 C CA . LEU A 1 99 ? -0.353 2.259 -9.742 1.00 97.56 99 LEU A CA 1
ATOM 750 C C . LEU A 1 99 ? -0.301 1.163 -10.806 1.00 97.56 99 LEU A C 1
ATOM 752 O O . LEU A 1 99 ? -1.357 0.739 -11.270 1.00 97.56 99 LEU A O 1
ATOM 756 N N . GLU A 1 100 ? 0.886 0.726 -11.221 1.00 96.62 100 GLU A N 1
ATOM 757 C CA . GLU A 1 100 ? 1.074 -0.112 -12.401 1.00 96.62 100 GLU A CA 1
ATOM 758 C C . GLU A 1 100 ? 1.368 -1.551 -12.026 1.00 96.62 100 GLU A C 1
ATOM 760 O O . GLU A 1 100 ? 2.506 -1.951 -11.848 1.00 96.62 100 GLU A O 1
ATOM 765 N N . MET A 1 101 ? 0.315 -2.356 -11.992 1.00 97.75 101 MET A N 1
ATOM 766 C CA . MET A 1 101 ? 0.417 -3.767 -11.653 1.00 97.75 101 MET A CA 1
ATOM 767 C C . MET A 1 101 ? -0.323 -4.613 -12.691 1.00 97.75 101 MET A C 1
ATOM 769 O O . MET A 1 101 ? -1.282 -4.135 -13.312 1.00 97.75 101 MET A O 1
ATOM 773 N N . PRO A 1 102 ? 0.075 -5.881 -12.893 1.00 95.62 102 PRO A N 1
ATOM 774 C CA . PRO A 1 102 ? -0.664 -6.796 -13.747 1.00 95.62 102 PRO A CA 1
ATOM 775 C C . PRO A 1 102 ? -2.041 -7.128 -13.149 1.00 95.62 102 PRO A C 1
ATOM 777 O O . PRO A 1 102 ? -2.256 -7.051 -11.943 1.00 95.62 102 PRO A O 1
ATOM 780 N N . ARG A 1 103 ? -2.955 -7.603 -14.005 1.00 97.25 103 ARG A N 1
ATOM 781 C CA . ARG A 1 103 ? -4.310 -8.098 -13.674 1.00 97.25 103 ARG A CA 1
ATOM 782 C C . ARG A 1 103 ? -5.293 -7.033 -13.170 1.00 97.25 103 ARG A C 1
ATOM 784 O O . ARG A 1 103 ? -6.322 -6.859 -13.809 1.00 97.25 103 ARG A O 1
ATOM 791 N N . LEU A 1 104 ? -5.001 -6.376 -12.049 1.00 97.62 104 LEU A N 1
ATOM 792 C CA . LEU A 1 104 ? -5.782 -5.266 -11.500 1.00 97.62 104 LEU A CA 1
ATOM 793 C C . LEU A 1 104 ? -4.811 -4.191 -11.015 1.00 97.62 104 LEU A C 1
ATOM 795 O O . LEU A 1 104 ? -4.017 -4.435 -10.102 1.00 97.62 104 LEU A O 1
ATOM 799 N N . ASN A 1 105 ? -4.879 -3.020 -11.639 1.00 98.00 105 ASN A N 1
ATOM 800 C CA . ASN A 1 105 ? -3.984 -1.907 -11.351 1.00 98.00 105 ASN A CA 1
ATOM 801 C C . ASN A 1 105 ? -4.452 -1.099 -10.125 1.00 98.00 105 ASN A C 1
ATOM 803 O O . ASN A 1 105 ? -5.558 -1.294 -9.615 1.00 98.00 105 ASN A O 1
ATOM 807 N N . GLY A 1 106 ? -3.623 -0.172 -9.643 1.00 97.62 106 GLY A N 1
ATOM 808 C CA . GLY A 1 106 ? -3.909 0.565 -8.411 1.00 97.62 106 GLY A CA 1
ATOM 809 C C . GLY A 1 106 ? -5.126 1.497 -8.483 1.00 97.62 106 GLY A C 1
ATOM 810 O O . GLY A 1 106 ? -5.836 1.652 -7.493 1.00 97.62 106 GLY A O 1
ATOM 811 N N . LEU A 1 107 ? -5.432 2.078 -9.651 1.00 97.69 107 LEU A N 1
ATOM 812 C CA . LEU A 1 107 ? -6.635 2.907 -9.830 1.00 97.69 107 LEU A CA 1
ATOM 813 C C . LEU A 1 107 ? -7.910 2.053 -9.857 1.00 97.69 107 LEU A C 1
ATOM 815 O O . LEU A 1 107 ? -8.949 2.461 -9.331 1.00 97.69 107 LEU A O 1
ATOM 819 N N . GLU A 1 108 ? -7.836 0.862 -10.448 1.00 98.06 108 GLU A N 1
ATOM 820 C CA . GLU A 1 108 ? -8.935 -0.104 -10.433 1.00 98.06 108 GLU A CA 1
ATOM 821 C C . GLU A 1 108 ? -9.165 -0.651 -9.016 1.00 98.06 108 GLU A C 1
ATOM 823 O O . GLU A 1 108 ? -10.308 -0.698 -8.563 1.00 98.06 108 GLU A O 1
ATOM 828 N N . LEU A 1 109 ? -8.094 -0.978 -8.279 1.00 98.12 109 LEU A N 1
ATOM 829 C CA . LEU A 1 109 ? -8.159 -1.370 -6.865 1.00 98.12 109 LEU A CA 1
ATOM 830 C C . LEU A 1 109 ? -8.806 -0.281 -6.003 1.00 98.12 109 LEU A C 1
ATOM 832 O O . LEU A 1 109 ? -9.667 -0.582 -5.175 1.00 98.12 109 LEU A O 1
ATOM 836 N N . LEU A 1 110 ? -8.406 0.975 -6.209 1.00 97.31 110 LEU A N 1
ATOM 837 C CA . LEU A 1 110 ? -8.958 2.131 -5.509 1.00 97.31 110 LEU A CA 1
ATOM 838 C C . LEU A 1 110 ? -10.462 2.267 -5.768 1.00 97.31 110 LEU A C 1
ATOM 840 O O . LEU A 1 110 ? -11.242 2.404 -4.826 1.00 97.31 110 LEU A O 1
ATOM 844 N N . SER A 1 111 ? -10.863 2.157 -7.036 1.00 96.75 111 SER A N 1
ATOM 845 C CA . SER A 1 111 ? -12.266 2.234 -7.452 1.00 96.75 111 SER A CA 1
ATOM 846 C C . SER A 1 111 ? -13.107 1.105 -6.849 1.00 96.75 111 SER A C 1
ATOM 848 O O . SER A 1 111 ? -14.195 1.360 -6.339 1.00 96.75 111 SER A O 1
ATOM 850 N N . LEU A 1 112 ? -12.606 -0.135 -6.874 1.00 95.75 112 LEU A N 1
ATOM 851 C CA . LEU A 1 112 ? -13.302 -1.295 -6.310 1.00 95.75 112 LEU A CA 1
ATOM 852 C C . LEU A 1 112 ? -13.411 -1.213 -4.785 1.00 95.75 112 LEU A C 1
ATOM 854 O O . LEU A 1 112 ? -14.486 -1.452 -4.241 1.00 95.75 112 LEU A O 1
ATOM 858 N N . SER A 1 113 ? -12.339 -0.802 -4.102 1.00 94.06 113 SER A N 1
ATOM 859 C CA . SER A 1 113 ? -12.346 -0.617 -2.645 1.00 94.06 113 SER A CA 1
ATOM 860 C C . SER A 1 113 ? -13.417 0.385 -2.204 1.00 94.06 113 SER A C 1
ATOM 862 O O . SER A 1 113 ? -14.109 0.142 -1.224 1.00 94.06 113 SER A O 1
ATOM 864 N N . HIS A 1 114 ? -13.625 1.468 -2.960 1.00 91.44 114 HIS A N 1
ATOM 865 C CA . HIS A 1 114 ? -14.673 2.454 -2.667 1.00 91.44 114 HIS A CA 1
ATOM 866 C C . HIS A 1 114 ? -16.096 1.953 -2.953 1.00 91.44 114 HIS A C 1
ATOM 868 O O . HIS A 1 114 ? -17.051 2.431 -2.342 1.00 91.44 114 HIS A O 1
ATOM 874 N N . GLN A 1 115 ? -16.260 1.009 -3.882 1.00 92.06 115 GLN A N 1
ATOM 875 C CA . GLN A 1 115 ? -17.564 0.423 -4.212 1.00 92.06 115 GLN A CA 1
ATOM 876 C C . GLN A 1 115 ? -17.992 -0.664 -3.219 1.00 92.06 115 GLN A C 1
ATOM 878 O O . GLN A 1 115 ? -19.182 -0.960 -3.120 1.00 92.06 115 GLN A O 1
ATOM 883 N N . GLU A 1 116 ? -17.052 -1.253 -2.476 1.00 92.06 116 GLU A N 1
ATOM 884 C CA . GLU A 1 116 ? -17.327 -2.258 -1.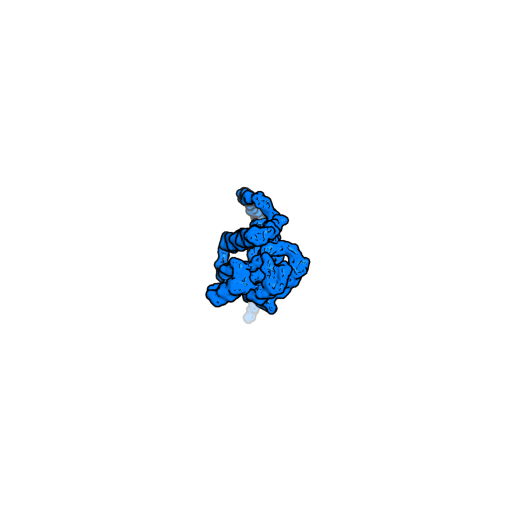450 1.00 92.06 116 GLU A CA 1
ATOM 885 C C . GLU A 1 116 ? -17.479 -1.595 -0.071 1.00 92.06 116 GLU A C 1
ATOM 887 O O . GLU A 1 116 ? -16.484 -1.148 0.500 1.00 92.06 116 GLU A O 1
ATOM 892 N N . PRO A 1 117 ? -18.683 -1.571 0.542 1.00 90.19 117 PRO A N 1
ATOM 893 C CA . PRO A 1 117 ? -18.907 -0.862 1.808 1.00 90.19 117 PRO A CA 1
ATOM 894 C C . PRO A 1 117 ? -17.997 -1.306 2.960 1.00 90.19 117 PRO A C 1
ATOM 896 O O . PRO A 1 117 ? -17.701 -0.519 3.851 1.00 90.19 117 PRO A O 1
ATOM 899 N N . ALA A 1 118 ? -17.542 -2.562 2.946 1.00 88.88 118 ALA A N 1
ATOM 900 C CA . ALA A 1 118 ? -16.623 -3.093 3.951 1.00 88.88 118 ALA A CA 1
ATOM 901 C C . ALA A 1 118 ? -15.184 -2.558 3.813 1.00 88.88 118 ALA A C 1
ATOM 903 O O . ALA A 1 118 ? -14.423 -2.625 4.776 1.00 88.88 118 ALA A O 1
ATOM 904 N N . LEU A 1 119 ? -14.813 -2.055 2.630 1.00 92.06 119 LEU A N 1
ATOM 905 C CA . LEU A 1 119 ? -13.462 -1.601 2.286 1.00 92.06 119 LEU A CA 1
ATOM 906 C C . LEU A 1 119 ? -13.382 -0.081 2.097 1.00 92.06 119 LEU A C 1
ATOM 908 O O . LEU A 1 119 ? -12.299 0.483 2.228 1.00 92.06 119 LEU A O 1
ATOM 912 N N . ALA A 1 120 ? -14.515 0.579 1.843 1.00 91.12 120 ALA A N 1
ATOM 913 C CA . ALA A 1 120 ? -14.600 2.002 1.510 1.00 91.12 120 ALA A CA 1
ATOM 914 C C . ALA A 1 120 ? -14.014 2.944 2.579 1.00 91.12 120 ALA A C 1
ATOM 916 O O . ALA A 1 120 ? -13.617 4.063 2.269 1.00 91.12 120 ALA A O 1
ATOM 917 N N . ASP A 1 121 ? -13.940 2.489 3.831 1.00 91.50 121 ASP A N 1
ATOM 918 C CA . ASP A 1 121 ? -13.382 3.250 4.952 1.00 91.50 121 ASP A CA 1
ATOM 919 C C . ASP A 1 121 ? -11.860 3.069 5.127 1.00 91.50 121 ASP A C 1
ATOM 921 O O . ASP A 1 121 ? -11.249 3.714 5.986 1.00 91.50 121 ASP A O 1
ATOM 925 N N . ILE A 1 122 ? -11.224 2.174 4.365 1.00 95.12 122 ILE A N 1
ATOM 926 C CA . ILE A 1 122 ? -9.782 1.936 4.456 1.00 95.12 122 ILE A CA 1
ATOM 927 C C . ILE A 1 122 ? -9.068 2.978 3.581 1.00 95.12 122 ILE A C 1
ATOM 929 O O . ILE A 1 122 ? -9.222 2.955 2.360 1.00 95.12 122 ILE A O 1
ATOM 933 N N . PRO A 1 123 ? -8.276 3.901 4.161 1.00 96.88 123 PRO A N 1
ATOM 934 C CA . PRO A 1 123 ? -7.538 4.880 3.378 1.00 96.88 123 PRO A CA 1
ATOM 935 C C . PRO A 1 123 ? -6.531 4.190 2.458 1.00 96.88 123 PRO A C 1
ATOM 937 O O . PRO A 1 123 ? -5.911 3.188 2.824 1.00 96.88 123 PRO A O 1
ATOM 940 N N . ILE A 1 124 ? -6.336 4.774 1.276 1.00 98.31 124 ILE A N 1
ATOM 941 C CA . ILE A 1 124 ? -5.379 4.290 0.281 1.00 98.31 124 ILE A CA 1
ATOM 942 C C . ILE A 1 124 ? -4.387 5.402 -0.055 1.00 98.31 124 ILE A C 1
ATOM 944 O O . ILE A 1 124 ? -4.779 6.525 -0.387 1.00 98.31 124 ILE A O 1
ATOM 948 N N . ILE A 1 125 ? -3.098 5.078 0.029 1.00 98.62 125 ILE A N 1
ATOM 949 C CA . ILE A 1 125 ? -1.984 5.899 -0.445 1.00 98.62 125 ILE A CA 1
ATOM 950 C C . ILE A 1 125 ? -1.488 5.302 -1.755 1.00 98.62 125 ILE A C 1
ATOM 952 O O . ILE A 1 125 ? -1.118 4.130 -1.805 1.00 98.62 125 ILE A O 1
ATOM 956 N N . MET A 1 126 ? -1.423 6.120 -2.801 1.00 98.50 126 MET A N 1
ATOM 957 C CA . MET A 1 126 ? -0.738 5.740 -4.033 1.00 98.50 126 MET A CA 1
ATOM 958 C C . MET A 1 126 ? 0.763 5.984 -3.878 1.00 98.50 126 MET A C 1
ATOM 960 O O . MET A 1 126 ? 1.165 7.096 -3.536 1.00 98.50 126 MET A O 1
ATOM 964 N N . LEU A 1 127 ? 1.584 4.973 -4.159 1.00 98.25 127 LEU A N 1
ATOM 965 C CA . LEU A 1 127 ? 3.043 5.045 -4.119 1.00 98.25 127 LEU A CA 1
ATOM 966 C C . LEU A 1 127 ? 3.624 4.535 -5.437 1.00 98.25 127 LEU A C 1
ATOM 968 O O . LEU A 1 127 ? 3.738 3.333 -5.629 1.00 98.25 127 LEU A O 1
ATOM 972 N N . THR A 1 128 ? 3.991 5.430 -6.356 1.00 96.19 128 THR A N 1
ATOM 973 C CA . THR A 1 128 ? 4.254 5.018 -7.746 1.00 96.19 128 THR A CA 1
ATOM 974 C C . THR A 1 128 ? 5.344 5.811 -8.458 1.00 96.19 128 THR A C 1
ATOM 976 O O . THR A 1 128 ? 5.585 6.979 -8.174 1.00 96.19 128 THR A O 1
ATOM 979 N N . SER A 1 129 ? 5.982 5.210 -9.462 1.00 95.88 129 SER A N 1
ATOM 980 C CA . SER A 1 129 ? 6.911 5.902 -10.372 1.00 95.88 129 SER A CA 1
ATOM 981 C C . SER A 1 129 ? 6.202 6.844 -11.362 1.00 95.88 129 SER A C 1
ATOM 983 O O . SER A 1 129 ? 6.845 7.612 -12.083 1.00 95.88 129 SER A O 1
ATOM 985 N N . ARG A 1 130 ? 4.862 6.821 -11.429 1.00 94.38 130 ARG A N 1
ATOM 986 C CA . ARG A 1 130 ? 4.076 7.702 -12.304 1.00 94.38 130 ARG A CA 1
ATOM 987 C C . ARG A 1 130 ? 3.924 9.096 -11.707 1.00 94.38 130 ARG A C 1
ATOM 989 O O . ARG A 1 130 ? 3.029 9.360 -10.919 1.00 94.38 130 ARG A O 1
ATOM 996 N N . SER A 1 131 ? 4.760 10.035 -12.134 1.00 91.50 131 SER A N 1
ATOM 997 C CA . SER A 1 131 ? 4.722 11.428 -11.661 1.00 91.50 131 SER A CA 1
ATOM 998 C C . SER A 1 131 ? 3.805 12.357 -12.467 1.00 91.50 131 SER A C 1
ATOM 1000 O O . SER A 1 131 ? 3.667 13.537 -12.138 1.00 91.50 131 SER A O 1
ATOM 1002 N N . GLN A 1 132 ? 3.162 11.871 -13.537 1.00 95.00 132 GLN A N 1
ATOM 1003 C CA . GLN A 1 132 ? 2.358 12.737 -14.401 1.00 95.00 132 GLN A CA 1
ATOM 1004 C C . GLN A 1 132 ? 1.109 13.251 -13.671 1.00 95.00 132 GLN A C 1
ATOM 1006 O O . GLN A 1 132 ? 0.331 12.472 -13.119 1.00 95.00 132 GLN A O 1
ATOM 1011 N N . LYS A 1 133 ? 0.857 14.565 -13.768 1.00 93.31 133 LYS A N 1
ATOM 1012 C CA . LYS A 1 133 ? -0.257 15.257 -13.093 1.00 93.31 133 LYS A CA 1
ATOM 1013 C C . LYS A 1 133 ? -1.619 14.584 -13.305 1.00 93.31 133 LYS A C 1
ATOM 1015 O O . LYS A 1 133 ? -2.395 14.507 -12.361 1.00 93.31 133 LYS A O 1
ATOM 1020 N N . LYS A 1 134 ? -1.876 14.054 -14.506 1.00 95.50 134 LYS A N 1
ATOM 1021 C CA . LYS A 1 134 ? -3.130 13.362 -14.843 1.00 95.50 134 LYS A CA 1
ATOM 1022 C C . LYS A 1 134 ? -3.425 12.159 -13.936 1.00 95.50 134 LYS A C 1
ATOM 1024 O O . LYS A 1 134 ? -4.571 11.966 -13.560 1.00 95.50 134 LYS A O 1
ATOM 1029 N N . TYR A 1 135 ? -2.408 11.375 -13.564 1.00 95.38 135 TYR A N 1
ATOM 1030 C CA . TYR A 1 135 ? -2.598 10.186 -12.728 1.00 95.38 135 TYR A CA 1
ATOM 1031 C C . TYR A 1 135 ? -2.832 10.574 -11.276 1.00 95.38 135 TYR A C 1
ATOM 1033 O O . TYR A 1 135 ? -3.708 10.011 -10.631 1.00 95.38 135 TYR A O 1
ATOM 1041 N N . LYS A 1 136 ? -2.117 11.596 -10.794 1.00 96.25 136 LYS A N 1
ATOM 1042 C CA . LYS A 1 136 ? -2.362 12.172 -9.471 1.00 96.25 136 LYS A CA 1
ATOM 1043 C C . LYS A 1 136 ? -3.779 12.735 -9.355 1.00 96.25 136 LYS A C 1
ATOM 1045 O O . LYS A 1 136 ? -4.456 12.441 -8.382 1.00 96.25 136 LYS A O 1
ATOM 1050 N N . GLN A 1 137 ? -4.230 13.499 -10.353 1.00 96.62 137 GLN A N 1
ATOM 1051 C CA . GLN A 1 137 ? -5.597 14.033 -10.397 1.00 96.62 137 GLN A CA 1
ATOM 1052 C C . GLN A 1 137 ? -6.631 12.909 -10.375 1.00 96.62 137 GLN A C 1
ATOM 1054 O O . GLN A 1 137 ? -7.504 12.918 -9.516 1.00 96.62 137 GLN A O 1
ATOM 1059 N N . LEU A 1 138 ? -6.469 11.909 -11.243 1.00 96.44 138 LEU A N 1
ATOM 1060 C CA . LEU A 1 138 ? -7.381 10.774 -11.310 1.00 96.44 138 LEU A CA 1
ATOM 1061 C C . LEU A 1 138 ? -7.423 9.982 -9.994 1.00 96.44 138 LEU A C 1
ATOM 1063 O O . LEU A 1 138 ? -8.498 9.651 -9.512 1.00 96.44 138 LEU A O 1
ATOM 1067 N N . ALA A 1 139 ? -6.272 9.718 -9.371 1.00 96.62 139 ALA A N 1
ATOM 1068 C CA . ALA A 1 139 ? -6.218 9.050 -8.073 1.00 96.62 139 ALA A CA 1
ATOM 1069 C C . ALA A 1 139 ? -6.927 9.863 -6.976 1.00 96.62 139 ALA A C 1
ATOM 1071 O O . ALA A 1 139 ? -7.662 9.295 -6.175 1.00 96.62 139 ALA A O 1
ATOM 1072 N N . THR A 1 140 ? -6.744 11.187 -6.947 1.00 95.81 140 THR A N 1
ATOM 1073 C CA . THR A 1 140 ? -7.443 12.064 -5.996 1.00 95.81 140 THR A CA 1
ATOM 1074 C C . THR A 1 140 ? -8.954 12.069 -6.231 1.00 95.81 140 THR A C 1
ATOM 1076 O O . THR A 1 140 ? -9.711 11.972 -5.271 1.00 95.81 140 THR A O 1
ATOM 1079 N N . GLU A 1 141 ? -9.406 12.135 -7.485 1.00 96.06 141 GLU A N 1
ATOM 1080 C CA . GLU A 1 141 ? -10.833 12.072 -7.842 1.00 96.06 141 GLU A CA 1
ATOM 1081 C C . GLU A 1 141 ? -11.479 10.741 -7.433 1.00 96.06 141 GLU A C 1
ATOM 1083 O O . GLU A 1 141 ? -12.636 10.717 -7.021 1.00 96.06 141 GLU A O 1
ATOM 1088 N N . LEU A 1 142 ? -10.716 9.647 -7.491 1.00 95.50 142 LEU A N 1
ATOM 1089 C CA . LEU A 1 142 ? -11.135 8.314 -7.054 1.00 95.50 142 LEU A CA 1
ATOM 1090 C C . LEU A 1 142 ? -11.020 8.090 -5.534 1.00 95.50 142 LEU A C 1
ATOM 1092 O O . LEU A 1 142 ? -11.324 6.996 -5.068 1.00 95.50 142 LEU A O 1
ATOM 1096 N N . GLY A 1 143 ? -10.591 9.094 -4.761 1.00 95.00 143 GLY A N 1
ATOM 1097 C CA . GLY A 1 143 ? -10.566 9.034 -3.297 1.00 95.00 143 GLY A CA 1
ATOM 1098 C C . GLY A 1 143 ? -9.250 8.567 -2.668 1.00 95.00 143 GLY A C 1
ATOM 1099 O O . GLY A 1 143 ? -9.229 8.216 -1.490 1.00 95.00 143 GLY A O 1
ATOM 1100 N N . ALA A 1 144 ? -8.128 8.570 -3.399 1.00 97.19 144 ALA A N 1
ATOM 1101 C CA . ALA A 1 144 ? -6.821 8.346 -2.778 1.00 97.19 144 ALA A CA 1
ATOM 1102 C C . ALA A 1 144 ? -6.523 9.451 -1.751 1.00 97.19 144 ALA A C 1
ATOM 1104 O O . ALA A 1 144 ? -6.580 10.641 -2.073 1.00 97.19 144 ALA A O 1
ATOM 1105 N N . MET A 1 145 ? -6.144 9.064 -0.531 1.00 97.19 145 MET A N 1
ATOM 1106 C CA . MET A 1 145 ? -5.873 10.016 0.552 1.00 97.19 145 MET A CA 1
ATOM 1107 C C . MET A 1 145 ? -4.518 10.712 0.377 1.00 97.19 145 MET A C 1
ATOM 1109 O O . MET A 1 145 ? -4.332 11.852 0.799 1.00 97.19 145 MET A O 1
ATOM 1113 N N . ALA A 1 146 ? -3.562 10.037 -0.264 1.00 97.94 146 ALA A N 1
ATOM 1114 C CA . ALA A 1 146 ? -2.286 10.628 -0.636 1.00 97.94 146 ALA A CA 1
ATOM 1115 C C . ALA A 1 146 ? -1.723 10.003 -1.917 1.00 97.94 146 ALA A C 1
ATOM 1117 O O . ALA A 1 146 ? -2.114 8.912 -2.335 1.00 97.94 146 ALA A O 1
ATOM 1118 N N . TYR A 1 147 ? -0.783 10.722 -2.528 1.00 98.31 147 TYR A N 1
ATOM 1119 C CA . TYR A 1 147 ? -0.068 10.298 -3.726 1.00 98.31 147 TYR A CA 1
ATOM 1120 C C . TYR A 1 147 ? 1.404 10.676 -3.593 1.00 98.31 147 TYR A C 1
ATOM 1122 O O . TYR A 1 147 ? 1.734 11.868 -3.614 1.00 98.31 147 TYR A O 1
ATOM 1130 N N . LEU A 1 148 ? 2.264 9.669 -3.490 1.00 97.81 148 LEU A N 1
ATOM 1131 C CA . LEU A 1 148 ? 3.706 9.793 -3.354 1.00 97.81 148 LEU A CA 1
ATOM 1132 C C . LEU A 1 148 ? 4.406 9.196 -4.580 1.00 97.81 148 LEU A C 1
ATOM 1134 O O . LEU A 1 148 ? 4.021 8.140 -5.085 1.00 97.81 148 LEU A O 1
ATOM 1138 N N . THR A 1 149 ? 5.424 9.893 -5.085 1.00 96.88 149 THR A N 1
ATOM 1139 C CA . THR A 1 149 ? 6.187 9.452 -6.257 1.00 96.88 149 THR A CA 1
ATOM 1140 C C . THR A 1 149 ? 7.509 8.823 -5.859 1.00 96.88 149 THR A C 1
ATOM 1142 O O . THR A 1 149 ? 8.225 9.392 -5.045 1.00 96.88 149 THR A O 1
ATOM 1145 N N . LYS A 1 150 ? 7.865 7.696 -6.478 1.00 94.88 150 LYS A N 1
ATOM 1146 C CA . LYS A 1 150 ? 9.186 7.070 -6.330 1.00 94.88 150 LYS A CA 1
ATOM 1147 C C . LYS A 1 150 ? 10.258 7.873 -7.107 1.00 94.88 150 LYS A C 1
ATOM 1149 O O . LYS A 1 150 ? 9.946 8.372 -8.194 1.00 94.88 150 LYS A O 1
ATOM 1154 N N . PRO A 1 151 ? 11.514 7.966 -6.619 1.00 95.69 151 PRO A N 1
ATOM 1155 C CA . PRO A 1 151 ? 11.995 7.498 -5.315 1.00 95.69 151 PRO A CA 1
ATOM 1156 C C . PRO A 1 151 ? 11.542 8.421 -4.173 1.00 95.69 151 PRO A C 1
ATOM 1158 O O . PRO A 1 151 ? 11.342 9.613 -4.384 1.00 95.69 151 PRO A O 1
ATOM 1161 N N . TYR A 1 152 ? 11.430 7.862 -2.970 1.00 94.38 152 TYR A N 1
ATOM 1162 C CA . TYR A 1 152 ? 11.031 8.558 -1.744 1.00 94.38 152 TYR A CA 1
ATOM 1163 C C . TYR A 1 152 ? 12.035 8.273 -0.624 1.00 94.38 152 TYR A C 1
ATOM 1165 O O . TYR A 1 152 ? 12.781 7.293 -0.687 1.00 94.38 152 TYR A O 1
ATOM 1173 N N . LEU A 1 153 ? 12.042 9.124 0.399 1.00 96.44 153 LEU A N 1
ATOM 1174 C CA . LEU A 1 153 ? 12.775 8.869 1.641 1.00 96.44 153 LEU A CA 1
ATOM 1175 C C . LEU A 1 153 ? 11.888 8.120 2.640 1.00 96.44 153 LEU A C 1
ATOM 1177 O O . LEU A 1 153 ? 10.671 8.323 2.665 1.00 96.44 153 LEU A O 1
ATOM 1181 N N . ASP A 1 154 ? 12.490 7.302 3.505 1.00 95.56 154 ASP A N 1
ATOM 1182 C CA . ASP A 1 154 ? 11.765 6.573 4.555 1.00 95.56 154 ASP A CA 1
ATOM 1183 C C . ASP A 1 154 ? 10.940 7.534 5.430 1.00 95.56 154 ASP A C 1
ATOM 1185 O O . ASP A 1 154 ? 9.781 7.257 5.743 1.00 95.56 154 ASP A O 1
ATOM 1189 N N . GLU A 1 155 ? 11.483 8.711 5.764 1.00 95.44 155 GLU A N 1
ATOM 1190 C CA . GLU A 1 155 ? 10.755 9.706 6.560 1.00 95.44 155 GLU A CA 1
ATOM 1191 C C . GLU A 1 155 ? 9.528 10.271 5.827 1.00 95.44 155 GLU A C 1
ATOM 1193 O O . GLU A 1 155 ? 8.521 10.591 6.460 1.00 95.44 155 GLU A O 1
ATOM 1198 N N . GLU A 1 156 ? 9.581 10.378 4.497 1.00 97.25 156 GLU A N 1
ATOM 1199 C CA . GLU A 1 156 ? 8.502 10.942 3.683 1.00 97.25 156 GLU A CA 1
ATOM 1200 C C . GLU A 1 156 ? 7.280 10.018 3.664 1.00 97.25 156 GLU A C 1
ATOM 1202 O O . GLU A 1 156 ? 6.146 10.470 3.870 1.00 97.25 156 GLU A O 1
ATOM 1207 N N . ILE A 1 157 ? 7.497 8.712 3.480 1.00 97.56 157 ILE A N 1
ATOM 1208 C CA . ILE A 1 157 ? 6.403 7.738 3.516 1.00 97.56 157 ILE A CA 1
ATOM 1209 C C . ILE A 1 157 ? 5.821 7.615 4.930 1.00 97.56 157 ILE A C 1
ATOM 1211 O O . ILE A 1 157 ? 4.600 7.634 5.084 1.00 97.56 157 ILE A O 1
ATOM 1215 N N . LEU A 1 158 ? 6.656 7.592 5.974 1.00 97.38 158 LEU A N 1
ATOM 1216 C CA . LEU A 1 158 ? 6.193 7.523 7.366 1.00 97.38 158 LEU A CA 1
ATOM 1217 C C . LEU A 1 158 ? 5.388 8.770 7.770 1.00 97.38 158 LEU A C 1
ATOM 1219 O O . LEU A 1 158 ? 4.332 8.654 8.402 1.00 97.38 158 LEU A O 1
ATOM 1223 N N . ALA A 1 159 ? 5.833 9.961 7.361 1.00 97.25 159 ALA A N 1
ATOM 1224 C CA . ALA A 1 159 ? 5.097 11.203 7.587 1.00 97.25 159 ALA A CA 1
ATOM 1225 C C . ALA A 1 159 ? 3.758 11.214 6.833 1.00 97.25 159 ALA A C 1
ATOM 1227 O O . ALA A 1 159 ? 2.737 11.633 7.381 1.00 97.25 159 ALA A O 1
ATOM 1228 N N . THR A 1 160 ? 3.737 10.710 5.595 1.00 98.19 160 THR A N 1
ATOM 1229 C CA . THR A 1 160 ? 2.508 10.589 4.798 1.00 98.19 160 THR A CA 1
ATOM 1230 C C . THR A 1 160 ? 1.501 9.662 5.477 1.00 98.19 160 THR A C 1
ATOM 1232 O O . THR A 1 160 ? 0.346 10.046 5.654 1.00 98.19 160 THR A O 1
ATOM 1235 N N . ILE A 1 161 ? 1.940 8.483 5.925 1.00 97.62 161 ILE A N 1
ATOM 1236 C CA . ILE A 1 161 ? 1.117 7.518 6.669 1.00 97.62 161 ILE A CA 1
ATOM 1237 C C . ILE A 1 161 ? 0.537 8.157 7.932 1.00 97.62 161 ILE A C 1
ATOM 1239 O O . ILE A 1 161 ? -0.671 8.102 8.154 1.00 97.62 161 ILE A O 1
ATOM 1243 N N . THR A 1 162 ? 1.382 8.821 8.723 1.00 96.06 162 THR A N 1
ATOM 1244 C CA . THR A 1 162 ? 0.965 9.492 9.963 1.00 96.06 162 THR A CA 1
ATOM 1245 C C . THR A 1 162 ? -0.113 10.542 9.696 1.00 96.06 162 THR A C 1
ATOM 1247 O O . THR A 1 162 ? -1.129 10.589 10.389 1.00 96.06 162 THR A O 1
ATOM 1250 N N . ASN A 1 163 ? 0.066 11.360 8.655 1.00 96.75 163 ASN A N 1
ATOM 1251 C CA . ASN A 1 163 ? -0.909 12.378 8.274 1.00 96.75 163 ASN A CA 1
ATOM 1252 C C . ASN A 1 163 ? -2.239 11.773 7.820 1.00 96.75 163 ASN A C 1
ATOM 1254 O O . ASN A 1 163 ? -3.294 12.256 8.224 1.00 96.75 163 ASN A O 1
ATOM 1258 N N . VAL A 1 164 ? -2.190 10.715 7.009 1.00 96.94 164 VAL A N 1
ATOM 1259 C CA . VAL A 1 164 ? -3.381 10.019 6.508 1.00 96.94 164 VAL A CA 1
ATOM 1260 C C . VAL A 1 164 ? -4.182 9.394 7.648 1.00 96.94 164 VAL A C 1
ATOM 1262 O O . VAL A 1 164 ? -5.400 9.561 7.696 1.00 96.94 164 VAL A O 1
ATOM 1265 N N . LEU A 1 165 ? -3.514 8.716 8.583 1.00 94.25 165 LEU A N 1
ATOM 1266 C CA . LEU A 1 165 ? -4.174 8.115 9.742 1.00 94.25 165 LEU A CA 1
ATOM 1267 C C . LEU A 1 165 ? -4.791 9.188 10.648 1.00 94.25 165 LEU A C 1
ATOM 1269 O O . LEU A 1 165 ? -5.963 9.082 10.995 1.00 94.25 165 LEU A O 1
ATOM 1273 N N . ARG A 1 166 ? -4.068 10.282 10.919 1.00 93.38 166 ARG A N 1
ATOM 1274 C CA . ARG A 1 166 ? -4.609 11.423 11.674 1.00 93.38 166 ARG A CA 1
ATOM 1275 C C . ARG A 1 166 ? -5.864 12.007 11.018 1.00 93.38 166 ARG A C 1
ATOM 1277 O O . ARG A 1 166 ? -6.857 12.243 11.697 1.00 93.38 166 ARG A O 1
ATOM 1284 N N . MET A 1 167 ? -5.841 12.227 9.701 1.00 91.56 167 MET A N 1
ATOM 1285 C CA . MET A 1 167 ? -7.001 12.748 8.962 1.00 91.56 167 MET A CA 1
ATOM 1286 C C . MET A 1 167 ? -8.202 11.795 9.019 1.00 91.56 167 MET A C 1
ATOM 1288 O O . MET A 1 167 ? -9.344 12.249 9.102 1.00 91.56 167 MET A O 1
ATOM 1292 N N . LYS A 1 168 ? -7.958 10.479 8.987 1.00 88.56 168 LYS A N 1
ATOM 1293 C CA . LYS A 1 168 ? -8.999 9.455 9.146 1.00 88.56 168 LYS A CA 1
ATOM 1294 C C . LYS A 1 168 ? -9.651 9.546 10.529 1.00 88.56 168 LYS A C 1
ATOM 1296 O O . LYS A 1 168 ? -10.878 9.564 10.620 1.00 88.56 168 LYS A O 1
ATOM 1301 N N . ASP A 1 169 ? -8.846 9.656 11.581 1.00 88.38 169 ASP A N 1
ATOM 1302 C CA . ASP A 1 169 ? -9.340 9.761 12.956 1.00 88.38 169 ASP A CA 1
ATOM 1303 C C . ASP A 1 169 ? -10.155 11.047 13.163 1.00 88.38 169 ASP A C 1
ATOM 1305 O O . ASP A 1 169 ? -11.265 11.006 13.696 1.00 88.38 169 ASP A O 1
ATOM 1309 N N . GLU A 1 170 ? -9.671 12.181 12.647 1.00 88.94 170 GLU A N 1
ATOM 1310 C CA . GLU A 1 170 ? -10.396 13.459 12.660 1.00 88.94 170 GLU A CA 1
ATOM 1311 C C . GLU A 1 170 ? -11.748 13.365 11.937 1.00 88.94 170 GLU A C 1
ATOM 1313 O O . GLU A 1 170 ? -12.754 13.887 12.428 1.00 88.94 170 GLU A O 1
ATOM 1318 N N . LEU A 1 171 ? -11.807 12.658 10.803 1.00 85.12 171 LEU A N 1
ATOM 1319 C CA . LEU A 1 171 ? -13.051 12.429 10.069 1.00 85.12 171 LEU A CA 1
ATOM 1320 C C . LEU A 1 171 ? -14.046 11.575 10.869 1.00 85.12 171 LEU A C 1
ATOM 1322 O O . LEU A 1 171 ? -15.245 11.866 10.855 1.00 85.12 171 LEU A O 1
ATOM 1326 N N . TYR A 1 172 ? -13.586 10.541 11.577 1.00 82.44 172 TYR A N 1
ATOM 1327 C CA . TYR A 1 172 ? -14.456 9.731 12.437 1.00 82.44 172 TYR A CA 1
ATOM 1328 C C . TYR A 1 172 ? -15.000 10.516 13.626 1.00 82.44 172 TYR A C 1
ATOM 1330 O O . TYR A 1 172 ? -16.191 10.407 13.937 1.00 82.44 172 TYR A O 1
ATOM 1338 N N . ILE A 1 173 ? -14.158 11.343 14.252 1.00 84.88 173 ILE A N 1
ATOM 1339 C CA . ILE A 1 173 ? -14.566 12.242 15.335 1.00 84.88 173 ILE A CA 1
ATOM 1340 C C . ILE A 1 173 ? -15.626 13.223 14.824 1.00 84.88 173 ILE A C 1
ATOM 1342 O O . ILE A 1 173 ? -16.684 13.353 15.437 1.00 84.88 173 ILE A O 1
ATOM 1346 N N . ALA A 1 174 ? -15.399 13.851 13.667 1.00 81.88 174 ALA A N 1
ATOM 1347 C CA . ALA A 1 174 ? -16.346 14.790 13.065 1.00 81.88 174 ALA A CA 1
ATOM 1348 C C . ALA A 1 174 ? -17.698 14.143 12.712 1.00 81.88 174 ALA A C 1
ATOM 1350 O O . ALA A 1 174 ? -18.735 14.800 12.788 1.00 81.88 174 ALA A O 1
ATOM 1351 N N . LYS A 1 175 ? -17.706 12.852 12.354 1.00 79.56 175 LYS A N 1
ATOM 1352 C CA . LYS A 1 175 ? -18.931 12.080 12.091 1.00 79.56 175 LYS A CA 1
ATOM 1353 C C . LYS A 1 175 ? -19.605 11.536 13.364 1.00 79.56 175 LYS A C 1
ATOM 1355 O O . LYS A 1 175 ? -20.660 10.916 13.259 1.00 79.56 175 LYS A O 1
ATOM 1360 N N . GLY A 1 176 ? -19.018 11.737 14.547 1.00 79.31 176 GLY A N 1
ATOM 1361 C CA . GLY A 1 176 ? -19.549 11.238 15.820 1.00 79.31 176 GLY A CA 1
ATOM 1362 C C . GLY A 1 176 ? -19.476 9.715 15.980 1.00 79.31 176 GLY A C 1
ATOM 1363 O O . GLY A 1 176 ? -20.225 9.155 16.774 1.00 79.31 176 GLY A O 1
ATOM 1364 N N . ILE A 1 177 ? -18.606 9.040 15.219 1.00 75.69 177 ILE A N 1
ATOM 1365 C CA . ILE A 1 177 ? -18.532 7.567 15.162 1.00 75.69 177 ILE A CA 1
ATOM 1366 C C . ILE A 1 177 ? -17.571 7.010 16.237 1.00 75.69 177 ILE A C 1
ATOM 1368 O O . ILE A 1 177 ? -17.601 5.819 16.531 1.00 75.69 177 ILE A O 1
ATOM 1372 N N . GLY A 1 178 ? -16.778 7.871 16.888 1.00 59.53 178 GLY A N 1
ATOM 1373 C CA . GLY A 1 178 ? -15.710 7.465 17.809 1.00 59.53 178 GLY A CA 1
ATOM 1374 C C . GLY A 1 178 ? -14.523 6.850 17.058 1.00 59.53 178 GLY A C 1
ATOM 1375 O O . GLY A 1 178 ? -14.693 6.214 16.017 1.00 59.53 178 GLY A O 1
ATOM 1376 N N . SER A 1 179 ? -13.299 7.074 17.538 1.00 56.88 179 SER A N 1
ATOM 1377 C CA . SER A 1 179 ? -12.121 6.384 17.004 1.00 56.88 179 SER A CA 1
ATOM 1378 C C . SER A 1 179 ? -12.240 4.888 17.299 1.00 56.88 179 SER A C 1
ATOM 1380 O O . SER A 1 179 ? -12.610 4.502 18.408 1.00 56.88 179 SER A O 1
ATOM 1382 N N . ARG A 1 180 ? -11.943 4.036 16.308 1.00 54.69 180 ARG A N 1
ATOM 1383 C CA . ARG A 1 180 ? -11.729 2.603 16.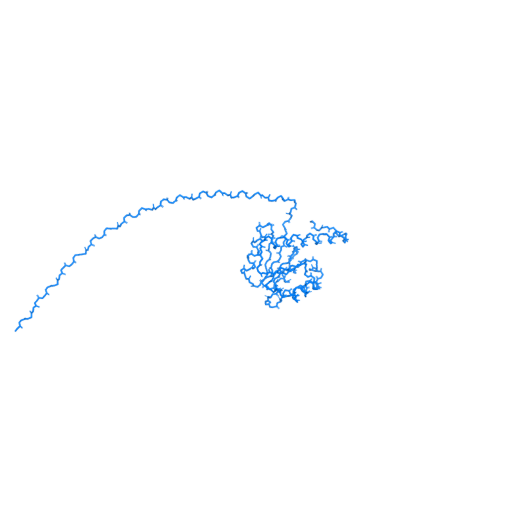551 1.00 54.69 180 ARG A CA 1
ATOM 1384 C C . ARG A 1 180 ? -10.391 2.458 17.278 1.00 54.69 180 ARG A C 1
ATOM 1386 O O . ARG A 1 180 ? -9.355 2.319 16.630 1.00 54.69 180 ARG A O 1
ATOM 1393 N N . GLU A 1 181 ? -10.434 2.613 18.598 1.00 50.47 181 GLU A N 1
ATOM 1394 C CA . GLU A 1 181 ? -9.399 2.109 19.505 1.00 50.47 181 GLU A CA 1
ATOM 1395 C C . GLU A 1 181 ? -9.483 0.584 19.581 1.00 50.47 181 GLU A C 1
ATOM 1397 O O . GLU A 1 181 ? -10.608 0.047 19.728 1.00 50.47 181 GLU A O 1
#

Nearest PDB structures (foldseek):
  8wiw-assembly1_h  TM=9.655E-01  e=1.442E-12  Salmonella enterica subsp. enterica serovar Typhimurium str. LT2
  2fmk-assembly1_A  TM=9.675E-01  e=2.122E-12  Salmonella enterica subsp. enterica serovar Typhimurium str. LT2
  3ffx-assembly2_B  TM=9.673E-01  e=2.746E-12  Escherichia coli K-12
  3rvr-assembly2_B  TM=9.547E-01  e=6.766E-12  Escherichia coli K-12
  3olw-assembly2_B  TM=9.647E-01  e=1.208E-11  Escherichia coli K-12

Secondary structure (DSSP, 8-state):
-PPP--PPP--PPP--PPP--PPP--PPP--PPP--PPP--SS-PPPEEEEE-S-HHHHHHHHHHHHHTT-EEEEESSHHHHHHHHHH-----EEEE-S--SSS-HHHHHHHHHHSTTTTTS-EEEEES---HHHHHHHHHTT-SEEEESS--HHHHHHHHHHHHHHHHHHHHHTT-----

pLDDT: mean 84.95, std 17.09, range [39.59, 98.75]

Solvent-accessible surface area (backbone atoms only — not comparable to full-atom values): 10995 Å² total; per-residue (Å²): 135,83,83,85,85,80,79,83,83,86,76,78,81,80,88,78,79,82,82,87,79,77,80,81,86,77,76,80,79,85,76,72,79,77,85,75,71,77,74,85,73,80,80,72,74,66,48,29,35,36,41,30,29,57,49,66,67,59,43,50,52,53,41,53,58,44,41,76,70,60,30,45,72,47,81,21,55,23,31,60,53,39,52,55,47,58,75,74,45,87,71,62,62,35,35,39,28,26,48,84,31,66,100,27,25,33,63,56,39,42,48,50,34,58,71,36,82,93,41,46,82,43,48,34,32,40,48,23,77,72,74,53,67,68,57,54,52,51,38,46,74,56,60,37,74,41,78,46,51,57,86,73,54,73,69,58,55,53,50,49,52,53,52,52,53,50,53,51,44,53,50,29,49,77,70,69,69,54,69,93,123

Foldseek 3Di:
DDDDDDDDDDDDDDDDDDDDDDDDPDDDDPDDPDPPDPDDPPPDDAAEEEEEALDPVVQVVLCVLSVVVRHHYDYHNHLVRVVVCLVVDPGHQEYEAEQDGPPAGPLNSLLVLCVDPSRVLHAYEYEYQDPDPVVVVSCVVSRHLYYHHPPDDSVVVVVSVVVSSVVSQVVCVVVVNHDPD

Radius of gyration: 30.53 Å; Cα contacts (8 Å, |Δi|>4): 218; chains: 1; bounding box: 98×60×62 Å